Protein AF-A0A345ZV70-F1 (afdb_monomer_lite)

pLDDT: mean 78.8, std 13.51, range [41.81, 95.12]

Radius of gyration: 33.29 Å; chains: 1; bounding box: 66×59×96 Å

Foldseek 3Di:
DPDPALLVLLLCCQQPFPDDLCVSCVLLVHGSVVVVVSCVVVVRDDPDPPPPPPCVVVVVPPPPDDDDDPPDDAPQDDPRDRDPPVCPPPPDQDDRPSVPPPSSVSSVVSSVVCVVVRVVVRVVVVVVVLVVVLVVLVVQLVVLVVVLVVLVVLQVQLVVLVVVQVVPPDDPVPRDDRDPNPDDVVVNVVSVVSNVVSVVVNVVSVVVPPPPPD

Sequence (214 aa):
MPPQDLTARIRALYEETSVPVREIAAIAGVTERTLYKYVEKHGWTKRYAVLPRGRAAAAHNRGRRWASTAGRVPAKGSGGRFIRRDDSGQPFPTGLKALDAQGRAEAQARCDAADPLAREAQQEAMRVHQADARLRAWRAVERALKNLTQFKDDHRAWRKAERLAKDWGGDPWRRPKVPPCPGDETTERALRLALAAASDYLEAVQRADAPAGA

Secondary structure (DSSP, 8-state):
-----HHHHHHHHHHHS---HHHHHHHTTS-HHHHHHHHHHTT---SS------THHHHHTTT-PPP--TT----B-TTS-B--GGGTTPPPPPSTTTT-HHHHHHHHHHHHHHHHHHHHHHHHHHHHHHHHHHHHHHHHHHHHHHHHHHHHHHHHHHHHHHHHHHHS-S-GGG---PPPPS--HHHHHHHHHHHHHHHHHHHHHHHHHS-TT-

Organism: NCBI:txid331696

Structure (mmCIF, N/CA/C/O backbone):
data_AF-A0A345ZV70-F1
#
_entry.id   AF-A0A345ZV70-F1
#
loop_
_atom_site.group_PDB
_atom_site.id
_atom_site.type_symbol
_atom_site.label_atom_id
_atom_site.label_alt_id
_atom_site.label_comp_id
_atom_site.label_asym_id
_atom_site.label_entity_id
_atom_site.label_seq_id
_atom_site.pdbx_PDB_ins_code
_atom_site.Cartn_x
_atom_site.Cartn_y
_atom_site.Cartn_z
_atom_site.occupancy
_atom_site.B_iso_or_equiv
_atom_site.auth_seq_id
_atom_site.auth_comp_id
_atom_site.auth_asym_id
_atom_site.auth_atom_id
_atom_site.pdbx_PDB_model_num
ATOM 1 N N . MET A 1 1 ? -2.057 -12.826 30.671 1.00 41.81 1 MET A N 1
ATOM 2 C CA . MET A 1 1 ? -2.008 -11.488 30.039 1.00 41.81 1 MET A CA 1
ATOM 3 C C . MET A 1 1 ? -3.177 -10.679 30.576 1.00 41.81 1 MET A C 1
ATOM 5 O O . MET A 1 1 ? -4.265 -11.244 30.617 1.00 41.81 1 MET A O 1
ATOM 9 N N . PRO A 1 2 ? -2.983 -9.436 31.054 1.00 43.94 2 PRO A N 1
ATOM 10 C CA . PRO A 1 2 ? -4.100 -8.616 31.520 1.00 43.94 2 PRO A CA 1
ATOM 11 C C . PRO A 1 2 ? -5.126 -8.445 30.386 1.00 43.94 2 PRO A C 1
ATOM 13 O O . PRO A 1 2 ? -4.715 -8.389 29.221 1.00 43.94 2 PRO A O 1
ATOM 16 N N . PRO A 1 3 ? -6.436 -8.394 30.690 1.00 51.47 3 PRO A N 1
ATOM 17 C CA . PRO A 1 3 ? -7.461 -8.168 29.681 1.00 51.47 3 PRO A CA 1
ATOM 18 C C . PRO A 1 3 ? -7.144 -6.851 28.976 1.00 51.47 3 PRO A C 1
ATOM 20 O O . PRO A 1 3 ? -7.150 -5.790 29.599 1.00 51.47 3 PRO A O 1
ATOM 23 N N . GLN A 1 4 ? -6.781 -6.928 27.694 1.00 64.75 4 GLN A N 1
ATOM 24 C CA . GLN A 1 4 ? -6.522 -5.731 26.906 1.00 64.75 4 GLN A CA 1
ATOM 25 C C . GLN A 1 4 ? -7.788 -4.874 26.918 1.00 64.75 4 GLN A C 1
ATOM 27 O O . GLN A 1 4 ? -8.868 -5.370 26.592 1.00 64.75 4 GLN A O 1
ATOM 32 N N . ASP A 1 5 ? -7.639 -3.607 27.305 1.00 86.69 5 ASP A N 1
ATOM 33 C CA . ASP A 1 5 ? -8.710 -2.619 27.227 1.00 86.69 5 ASP A CA 1
ATOM 34 C C . ASP A 1 5 ? -9.298 -2.630 25.806 1.00 86.69 5 ASP A C 1
ATOM 36 O O . ASP A 1 5 ? -8.555 -2.673 24.820 1.00 86.69 5 ASP A O 1
ATOM 40 N N . LEU A 1 6 ? -10.627 -2.592 25.690 1.00 86.94 6 LEU A N 1
ATOM 41 C CA . LEU A 1 6 ? -11.348 -2.609 24.411 1.00 86.94 6 LEU A CA 1
ATOM 42 C C . LEU A 1 6 ? -10.789 -1.542 23.455 1.00 86.94 6 LEU A C 1
ATOM 44 O O . LEU A 1 6 ? -10.655 -1.766 22.253 1.00 86.94 6 LEU A O 1
ATOM 48 N N . THR A 1 7 ? -10.389 -0.398 24.011 1.00 90.50 7 THR A N 1
ATOM 49 C CA . THR A 1 7 ? -9.723 0.695 23.298 1.00 90.50 7 THR A CA 1
ATOM 50 C C . THR A 1 7 ? -8.431 0.248 22.603 1.00 90.50 7 THR A C 1
ATOM 52 O O . THR A 1 7 ? -8.201 0.621 21.455 1.00 90.50 7 THR A O 1
ATOM 55 N N . ALA A 1 8 ? -7.598 -0.559 23.266 1.00 91.12 8 ALA A N 1
ATOM 56 C CA . ALA A 1 8 ? -6.342 -1.063 22.715 1.00 91.12 8 ALA A CA 1
ATOM 57 C C . ALA A 1 8 ? -6.578 -2.081 21.591 1.00 91.12 8 ALA A C 1
ATOM 59 O O . ALA A 1 8 ? -5.884 -2.048 20.581 1.00 91.12 8 ALA A O 1
ATOM 60 N N . ARG A 1 9 ? -7.606 -2.926 21.713 1.00 89.12 9 ARG A N 1
ATOM 61 C CA . ARG A 1 9 ? -7.973 -3.883 20.656 1.00 89.12 9 ARG A CA 1
ATOM 62 C C . ARG A 1 9 ? -8.543 -3.198 19.424 1.00 89.12 9 ARG A C 1
ATOM 64 O O . ARG A 1 9 ? -8.159 -3.525 18.309 1.00 89.12 9 ARG A O 1
ATOM 71 N N . ILE A 1 10 ? -9.413 -2.207 19.617 1.00 93.94 10 ILE A N 1
ATOM 72 C CA . ILE A 1 10 ? -9.925 -1.388 18.511 1.00 93.94 10 ILE A CA 1
ATOM 73 C C . ILE A 1 10 ? -8.781 -0.618 17.847 1.00 93.94 10 ILE A C 1
ATOM 75 O O . ILE A 1 10 ? -8.765 -0.497 16.625 1.00 93.94 10 ILE A O 1
ATOM 79 N N . ARG A 1 11 ? -7.811 -0.125 18.630 1.00 95.12 11 ARG A N 1
ATOM 80 C CA . ARG A 1 11 ? -6.595 0.490 18.091 1.00 95.12 11 ARG A CA 1
ATOM 81 C C . ARG A 1 11 ? -5.806 -0.499 17.237 1.00 95.12 11 ARG A C 1
ATOM 83 O O . ARG A 1 11 ? -5.469 -0.135 16.122 1.00 95.12 11 ARG A O 1
ATOM 90 N N . ALA A 1 12 ? -5.561 -1.718 17.716 1.00 92.50 12 ALA A N 1
ATOM 91 C CA . ALA A 1 12 ? -4.843 -2.741 16.954 1.00 92.50 12 ALA A CA 1
ATOM 92 C C . ALA A 1 12 ? -5.587 -3.082 15.654 1.00 92.50 12 ALA A C 1
ATOM 94 O O . ALA A 1 12 ? -5.018 -2.984 14.571 1.00 92.50 12 ALA A O 1
ATOM 95 N N . LEU A 1 13 ? -6.904 -3.326 15.728 1.00 92.12 13 LEU A N 1
ATOM 96 C CA . LEU A 1 13 ? -7.743 -3.501 14.540 1.00 92.12 13 LEU A CA 1
ATOM 97 C C . LEU A 1 13 ? -7.592 -2.316 13.585 1.00 92.12 13 LEU A C 1
ATOM 99 O O . LEU A 1 13 ? -7.442 -2.522 12.388 1.00 92.12 13 LEU A O 1
ATOM 103 N N . TYR A 1 14 ? -7.583 -1.082 14.089 1.00 94.88 14 TYR A N 1
ATOM 104 C CA . TYR A 1 14 ? -7.457 0.120 13.275 1.00 94.88 14 TYR A CA 1
ATOM 105 C C . TYR A 1 14 ? -6.047 0.361 12.718 1.00 94.88 14 TYR A C 1
ATOM 107 O O . TYR A 1 14 ? -5.944 0.812 11.588 1.00 94.88 14 TYR A O 1
ATOM 115 N N . GLU A 1 15 ? -4.965 0.087 13.426 1.00 92.94 15 GLU A N 1
ATOM 116 C CA . GLU A 1 15 ? -3.611 0.420 12.957 1.00 92.94 15 GLU A CA 1
ATOM 117 C C . GLU A 1 15 ? -2.953 -0.732 12.195 1.00 92.94 15 GLU A C 1
ATOM 119 O O . GLU A 1 15 ? -2.167 -0.486 11.283 1.00 92.94 15 GLU A O 1
ATOM 124 N N . GLU A 1 16 ? -3.297 -1.974 12.532 1.00 90.81 16 GLU A N 1
ATOM 125 C CA . GLU A 1 16 ? -2.518 -3.150 12.136 1.00 90.81 16 GLU A CA 1
ATOM 126 C C . GLU A 1 16 ? -3.208 -4.005 11.068 1.00 90.81 16 GLU A C 1
ATOM 128 O O . GLU A 1 16 ? -2.535 -4.789 10.406 1.00 90.81 16 GLU A O 1
ATOM 133 N N . THR A 1 17 ? -4.519 -3.838 10.849 1.00 89.44 17 THR A N 1
ATOM 134 C CA . THR A 1 17 ? -5.289 -4.640 9.875 1.00 89.44 17 THR A CA 1
ATOM 135 C C . THR A 1 17 ? -5.737 -3.833 8.655 1.00 89.44 17 THR A C 1
ATOM 137 O O . THR A 1 17 ? -5.738 -2.605 8.665 1.00 89.44 17 THR A O 1
ATOM 140 N N . SER A 1 18 ? -6.223 -4.501 7.610 1.00 85.19 18 SER A N 1
ATOM 141 C CA . SER A 1 18 ? -6.826 -3.877 6.419 1.00 85.19 18 SER A CA 1
ATOM 142 C C . SER A 1 18 ? -8.353 -3.689 6.505 1.00 85.19 18 SER A C 1
ATOM 144 O O . SER A 1 18 ? -8.966 -3.224 5.545 1.00 85.19 18 SER A O 1
ATOM 146 N N . VAL A 1 19 ? -8.985 -3.971 7.653 1.00 86.69 19 VAL A N 1
ATOM 147 C CA . VAL A 1 19 ? -10.455 -3.931 7.814 1.00 86.69 19 VAL A CA 1
ATOM 148 C C . VAL A 1 19 ? -11.020 -2.518 7.583 1.00 86.69 19 VAL A C 1
ATOM 150 O O . VAL A 1 19 ? -10.494 -1.563 8.158 1.00 86.69 19 VAL A O 1
ATOM 153 N N . PRO A 1 20 ? -12.094 -2.326 6.793 1.00 91.38 20 PRO A N 1
ATOM 154 C CA . PRO A 1 20 ? -12.688 -1.007 6.590 1.00 91.38 20 PRO A CA 1
ATOM 155 C C . PRO A 1 20 ? -13.136 -0.349 7.902 1.00 91.38 20 PRO A C 1
ATOM 157 O O . PRO A 1 20 ? -13.702 -0.997 8.780 1.00 91.38 20 PRO A O 1
ATOM 160 N N . VAL A 1 21 ? -12.953 0.971 8.017 1.00 94.25 21 VAL A N 1
ATOM 161 C CA . VAL A 1 21 ? -13.278 1.731 9.245 1.00 94.25 21 VAL A CA 1
ATOM 162 C C . VAL A 1 21 ? -14.751 1.577 9.646 1.00 94.25 21 VAL A C 1
ATOM 164 O O . VAL A 1 21 ? -15.058 1.502 10.836 1.00 94.25 21 VAL A O 1
ATOM 167 N N . ARG A 1 22 ? -15.647 1.468 8.657 1.00 94.25 22 ARG A N 1
ATOM 168 C CA . ARG A 1 22 ? -17.074 1.180 8.845 1.00 94.25 22 ARG A CA 1
ATOM 169 C C . ARG A 1 22 ? -17.316 -0.104 9.633 1.00 94.25 22 ARG A C 1
ATOM 171 O O . ARG A 1 22 ? -18.114 -0.107 10.566 1.00 94.25 22 ARG A O 1
ATOM 178 N N . GLU A 1 23 ? -16.603 -1.166 9.278 1.00 94.31 23 GLU A N 1
ATOM 179 C CA . GLU A 1 23 ? -16.748 -2.478 9.906 1.00 94.31 23 GLU A CA 1
ATOM 180 C C . GLU A 1 23 ? -16.155 -2.474 11.315 1.00 94.31 23 GLU A C 1
ATOM 182 O O . GLU A 1 23 ? -16.795 -2.944 12.251 1.00 94.31 23 GLU A O 1
ATOM 187 N N . ILE A 1 24 ? -14.995 -1.834 11.514 1.00 94.31 24 ILE A N 1
ATOM 188 C CA . ILE A 1 24 ? -14.409 -1.650 12.856 1.00 94.31 24 ILE A CA 1
ATOM 189 C C . ILE A 1 24 ? -15.393 -0.906 13.770 1.00 94.31 24 ILE A C 1
ATOM 191 O O . ILE A 1 24 ? -15.584 -1.280 14.928 1.00 94.31 24 ILE A O 1
ATOM 195 N N . ALA A 1 25 ? -16.053 0.134 13.252 1.00 93.00 25 ALA A N 1
ATOM 196 C CA . ALA A 1 25 ? -17.061 0.883 13.991 1.00 93.00 25 ALA A CA 1
ATOM 197 C C . ALA A 1 25 ? -18.288 0.014 14.335 1.00 93.00 25 ALA A C 1
ATOM 199 O O . ALA A 1 25 ? -18.746 0.037 15.480 1.00 93.00 25 ALA A O 1
ATOM 200 N N . ALA A 1 26 ? -18.771 -0.800 13.389 1.00 93.50 26 ALA A N 1
ATOM 201 C CA . ALA A 1 26 ? -19.875 -1.734 13.607 1.00 93.50 26 ALA A CA 1
ATOM 202 C C . ALA A 1 26 ? -19.544 -2.801 14.669 1.00 93.50 26 ALA A C 1
ATOM 204 O O . ALA A 1 26 ? -20.342 -3.022 15.585 1.00 93.50 26 ALA A O 1
ATOM 205 N N . ILE A 1 27 ? -18.348 -3.397 14.607 1.00 89.88 27 ILE A N 1
ATOM 206 C CA . ILE A 1 27 ? -17.831 -4.364 15.592 1.00 89.88 27 ILE A CA 1
ATOM 207 C C . ILE A 1 27 ? -17.792 -3.731 16.987 1.00 89.88 27 ILE A C 1
ATOM 209 O O . ILE A 1 27 ? -18.316 -4.293 17.950 1.00 89.88 27 ILE A O 1
ATOM 213 N N . ALA A 1 28 ? -17.250 -2.516 17.079 1.00 88.31 28 ALA A N 1
ATOM 214 C CA . ALA A 1 28 ? -17.166 -1.752 18.318 1.00 88.31 28 ALA A CA 1
ATOM 215 C C . ALA A 1 28 ? -18.530 -1.218 18.815 1.00 88.31 28 ALA A C 1
ATOM 217 O O . ALA A 1 28 ? -18.625 -0.677 19.921 1.00 88.31 28 ALA A O 1
ATOM 218 N N . GLY A 1 29 ? -19.594 -1.348 18.015 1.00 90.75 29 GLY A N 1
ATOM 219 C CA . GLY A 1 29 ? -20.927 -0.838 18.330 1.00 90.75 29 GLY A CA 1
ATOM 220 C C . GLY A 1 29 ? -20.972 0.687 18.438 1.00 90.75 29 GLY A C 1
ATOM 221 O O . GLY A 1 29 ? -21.675 1.223 19.295 1.00 90.75 29 GLY A O 1
ATOM 222 N N . VAL A 1 30 ? -20.193 1.391 17.613 1.00 93.50 30 VAL A N 1
ATOM 223 C CA . VAL A 1 30 ? -20.153 2.857 17.544 1.00 93.50 30 VAL A CA 1
ATOM 224 C C . VAL A 1 30 ? -20.266 3.348 16.106 1.00 93.50 30 VAL A C 1
ATOM 226 O O . VAL A 1 30 ? -20.164 2.594 15.148 1.00 93.50 30 VAL A O 1
ATOM 229 N N . THR A 1 31 ? -20.470 4.653 15.935 1.00 94.31 31 THR A N 1
ATOM 230 C CA . THR A 1 31 ? -20.415 5.274 14.604 1.00 94.31 31 THR A CA 1
ATOM 231 C C . THR A 1 31 ? -18.967 5.493 14.157 1.00 94.31 31 THR A C 1
ATOM 233 O O . THR A 1 31 ? -18.093 5.740 14.993 1.00 94.31 31 THR A O 1
ATOM 236 N N . GLU A 1 32 ? -18.712 5.518 12.845 1.00 94.12 32 GLU A N 1
ATOM 237 C CA . GLU A 1 32 ? -17.397 5.883 12.284 1.00 94.12 32 GLU A CA 1
ATOM 238 C C . GLU A 1 32 ? -16.903 7.240 12.803 1.00 94.12 32 GLU A C 1
ATOM 240 O O . GLU A 1 32 ? -15.737 7.406 13.154 1.00 94.12 32 GLU A O 1
ATOM 245 N N . ARG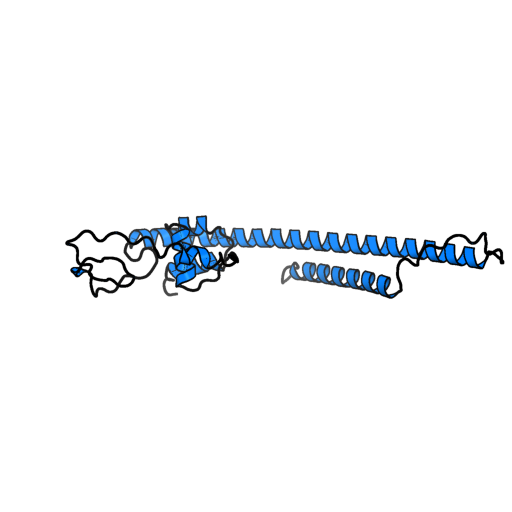 A 1 33 ? -17.813 8.217 12.935 1.00 91.62 33 ARG A N 1
ATOM 246 C CA . ARG A 1 33 ? -17.502 9.541 13.492 1.00 91.62 33 ARG A CA 1
ATOM 247 C C . ARG A 1 33 ? -16.972 9.444 14.923 1.00 91.62 33 ARG A C 1
ATOM 249 O O . ARG A 1 33 ? -16.048 10.176 15.280 1.00 91.62 33 ARG A O 1
ATOM 256 N N . THR A 1 34 ? -17.559 8.574 15.745 1.00 92.38 34 THR A N 1
ATOM 257 C CA . THR A 1 34 ? -17.071 8.313 17.104 1.00 92.38 34 THR A CA 1
ATOM 258 C C . THR A 1 34 ? -15.671 7.719 17.046 1.00 92.38 34 THR A C 1
ATOM 260 O O . THR A 1 34 ? -14.788 8.224 17.731 1.00 92.38 34 THR A O 1
ATOM 263 N N . LEU A 1 35 ? -15.442 6.721 16.191 1.00 93.62 35 LEU A N 1
ATOM 264 C CA . LEU A 1 35 ? -14.134 6.085 16.045 1.00 93.62 35 LEU A CA 1
ATOM 265 C C . LEU A 1 35 ? -13.046 7.093 15.633 1.00 93.62 35 LEU A C 1
ATOM 267 O O . LEU A 1 35 ? -12.021 7.185 16.303 1.00 93.62 35 LEU A O 1
ATOM 271 N N . TYR A 1 36 ? -13.300 7.945 14.633 1.00 92.38 36 TYR A N 1
ATOM 272 C CA . TYR A 1 36 ? -12.359 9.002 14.239 1.00 92.38 36 TYR A CA 1
ATOM 273 C C . TYR A 1 36 ? -12.063 10.004 15.358 1.00 92.38 36 TYR A C 1
ATOM 275 O O . TYR A 1 36 ? -10.935 10.479 15.483 1.00 92.38 36 TYR A O 1
ATOM 283 N N . LYS A 1 37 ? -13.050 10.310 16.207 1.00 91.56 37 LYS A N 1
ATOM 284 C CA . LYS A 1 37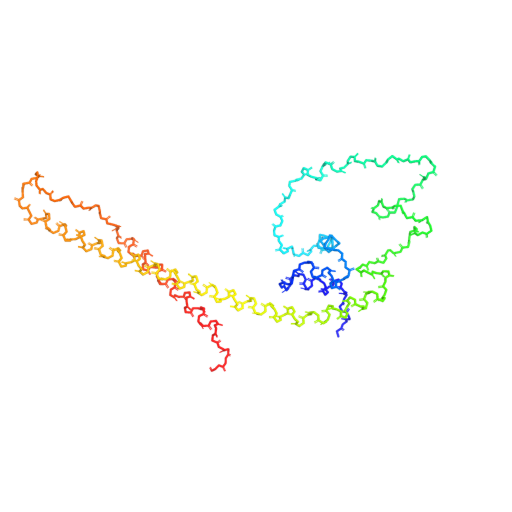 ? -12.831 11.160 17.380 1.00 91.56 37 LYS A CA 1
ATOM 285 C C . LYS A 1 37 ? -11.875 10.505 18.382 1.00 91.56 37 LYS A C 1
ATOM 287 O O . LYS A 1 37 ? -11.079 11.212 18.992 1.00 91.56 37 LYS A O 1
ATOM 292 N N . TYR A 1 38 ? -11.940 9.184 18.562 1.00 91.44 38 TYR A N 1
ATOM 293 C CA . TYR A 1 38 ? -10.982 8.458 19.403 1.00 91.44 38 TYR A CA 1
ATOM 294 C C . TYR A 1 38 ? -9.591 8.414 18.763 1.00 91.44 38 TYR A C 1
ATOM 296 O O . TYR A 1 38 ? -8.624 8.695 19.463 1.00 91.44 38 TYR A O 1
ATOM 304 N N . VAL A 1 39 ? -9.497 8.182 17.448 1.00 93.06 39 VAL A N 1
ATOM 305 C CA . VAL A 1 39 ? -8.232 8.260 16.688 1.00 93.06 39 VAL A CA 1
ATOM 306 C C . VAL A 1 39 ? -7.546 9.609 16.926 1.00 93.06 39 VAL A C 1
ATOM 308 O O . VAL A 1 39 ? -6.369 9.653 17.268 1.00 93.06 39 VAL A O 1
ATOM 311 N N . GLU A 1 40 ? -8.284 10.716 16.800 1.00 89.75 40 GLU A N 1
ATOM 312 C CA . GLU A 1 40 ? -7.753 12.064 17.036 1.00 89.75 40 GLU A CA 1
ATOM 313 C C . GLU A 1 40 ? -7.388 12.300 18.507 1.00 89.75 40 GLU A C 1
ATOM 315 O O . GLU A 1 40 ? -6.295 12.777 18.801 1.00 89.75 40 GLU A O 1
ATOM 320 N N . LYS A 1 41 ? -8.278 11.937 19.439 1.00 88.38 41 LYS A N 1
ATOM 321 C CA . LYS A 1 41 ? -8.077 12.155 20.878 1.00 88.38 41 LYS A CA 1
ATOM 322 C C . LYS A 1 41 ? -6.884 11.374 21.437 1.00 88.38 41 LYS A C 1
ATOM 324 O O . LYS A 1 41 ? -6.212 11.873 22.333 1.00 88.38 41 LYS A O 1
ATOM 329 N N . HIS A 1 42 ? -6.662 10.154 20.957 1.00 89.12 42 HIS A N 1
ATOM 330 C CA . HIS A 1 42 ? -5.640 9.240 21.468 1.00 89.12 42 HIS A CA 1
ATOM 331 C C . HIS A 1 42 ? -4.390 9.167 20.579 1.00 89.12 42 HIS A C 1
ATOM 333 O O . HIS A 1 42 ? -3.505 8.361 20.856 1.00 89.12 42 HIS A O 1
ATOM 339 N N . GLY A 1 43 ? -4.304 10.000 19.535 1.00 90.81 43 GLY A N 1
ATOM 340 C CA . GLY A 1 43 ? -3.124 10.092 18.674 1.00 90.81 43 GLY A CA 1
ATOM 341 C C . GLY A 1 43 ? -2.840 8.825 17.865 1.00 90.81 43 GLY A C 1
ATOM 342 O O . GLY A 1 43 ? -1.678 8.510 17.636 1.00 90.81 43 GLY A O 1
ATOM 343 N N . TRP A 1 44 ? -3.875 8.085 17.460 1.00 93.31 44 TRP A N 1
ATOM 344 C CA . TRP A 1 44 ? -3.700 6.882 16.642 1.00 93.31 44 TRP A CA 1
ATOM 345 C C . TRP A 1 44 ? -3.279 7.241 15.210 1.00 93.31 44 TRP A C 1
ATOM 347 O O . TRP A 1 44 ? -3.658 8.288 14.668 1.00 93.31 44 TRP A O 1
ATOM 357 N N . THR A 1 45 ? -2.530 6.347 14.571 1.00 91.00 45 THR A N 1
ATOM 358 C CA . THR A 1 45 ? -2.025 6.495 13.204 1.00 91.00 45 THR A CA 1
ATOM 359 C C . THR A 1 45 ? -3.185 6.489 12.214 1.00 91.00 45 THR A C 1
ATOM 361 O O . THR A 1 45 ? -3.877 5.491 12.039 1.00 91.00 45 THR A O 1
ATOM 364 N N . LYS A 1 46 ? -3.434 7.617 11.541 1.00 88.19 46 LYS A N 1
ATOM 365 C CA . LYS A 1 46 ? -4.537 7.742 10.574 1.00 88.19 46 LYS A CA 1
ATOM 366 C C . LYS A 1 46 ? -4.263 6.879 9.333 1.00 88.19 46 LYS A C 1
ATOM 368 O O . LYS A 1 46 ? -3.262 7.095 8.663 1.00 88.19 46 LYS A O 1
ATOM 373 N N . ARG A 1 47 ? -5.193 5.979 8.978 1.00 83.19 47 ARG A N 1
ATOM 374 C CA . ARG A 1 47 ? -5.106 5.126 7.770 1.00 83.19 47 ARG A CA 1
ATOM 375 C C . ARG A 1 47 ? -5.088 5.900 6.459 1.00 83.19 47 ARG A C 1
ATOM 377 O O . ARG A 1 47 ? -4.434 5.509 5.503 1.00 83.19 47 ARG A O 1
ATOM 384 N N . TYR A 1 48 ? -5.844 6.989 6.416 1.00 76.50 48 TYR A N 1
ATOM 385 C CA . TYR A 1 48 ? -5.890 7.870 5.264 1.00 76.50 48 TYR A CA 1
ATOM 386 C C . TYR A 1 48 ? -5.178 9.159 5.637 1.00 76.50 48 TYR A C 1
ATOM 388 O O . TYR A 1 48 ? -5.510 9.787 6.650 1.00 76.50 48 TYR A O 1
ATOM 396 N N . ALA A 1 49 ? -4.231 9.570 4.796 1.00 59.78 49 ALA A N 1
ATOM 397 C CA . ALA A 1 49 ? -3.737 10.933 4.789 1.00 59.78 49 ALA A CA 1
ATOM 398 C C . ALA A 1 49 ? -4.907 11.837 4.383 1.00 59.78 49 ALA A C 1
ATOM 400 O O . ALA A 1 49 ? -5.114 12.148 3.213 1.00 59.78 49 ALA A O 1
ATOM 401 N N . VAL A 1 50 ? -5.735 12.216 5.357 1.00 57.19 50 VAL A N 1
ATOM 402 C CA . VAL A 1 50 ? -6.706 13.283 5.161 1.00 57.19 50 VAL A CA 1
ATOM 403 C C . VAL A 1 50 ? -5.861 14.536 4.990 1.00 57.19 50 VAL A C 1
ATOM 405 O O . VAL A 1 50 ? -5.411 15.116 5.981 1.00 57.19 50 VAL A O 1
ATOM 408 N N . LEU A 1 51 ? -5.597 14.903 3.729 1.00 52.38 51 LEU A N 1
ATOM 409 C CA . LEU A 1 51 ? -5.052 16.207 3.365 1.00 52.38 51 LEU A CA 1
ATOM 410 C C . LEU A 1 51 ? -5.789 17.243 4.218 1.00 52.38 51 LEU A C 1
ATOM 412 O O . LEU A 1 51 ? -7.021 17.160 4.312 1.00 52.38 51 LEU A O 1
ATOM 416 N N . PRO A 1 52 ? -5.079 18.150 4.907 1.00 57.44 52 PRO A N 1
ATOM 417 C CA . PRO A 1 52 ? -5.706 19.043 5.863 1.00 57.44 52 PRO A CA 1
ATOM 418 C C . PRO A 1 52 ? -6.824 19.808 5.157 1.00 57.44 52 PRO A C 1
ATOM 420 O O . PRO A 1 52 ? -6.566 20.694 4.344 1.00 57.44 52 PRO A O 1
ATOM 423 N N . ARG A 1 53 ? -8.086 19.458 5.456 1.00 55.41 53 ARG A N 1
ATOM 424 C CA . ARG A 1 53 ? -9.236 20.277 5.068 1.00 55.41 53 ARG A CA 1
ATOM 425 C C . ARG A 1 53 ? -8.957 21.642 5.669 1.00 55.41 53 ARG A C 1
ATOM 427 O O . ARG A 1 53 ? -8.842 21.750 6.890 1.00 55.41 53 ARG A O 1
ATOM 434 N N . GLY A 1 54 ? -8.745 22.632 4.801 1.00 52.38 54 GLY A N 1
ATOM 435 C CA . GLY A 1 54 ? -8.240 23.944 5.179 1.00 52.38 54 GLY A CA 1
ATOM 436 C C . GLY A 1 54 ? -8.910 24.467 6.449 1.00 52.38 54 GLY A C 1
ATOM 437 O O . GLY A 1 54 ? -10.118 24.303 6.647 1.00 52.38 54 GLY A O 1
ATOM 438 N N . ARG A 1 55 ? -8.115 25.117 7.309 1.00 54.56 55 ARG A N 1
ATOM 439 C CA . ARG A 1 55 ? -8.526 25.726 8.592 1.00 54.56 55 ARG A CA 1
ATOM 440 C C . ARG A 1 55 ? -9.798 26.600 8.506 1.00 54.56 55 ARG A C 1
ATOM 442 O O . ARG A 1 55 ? -10.403 26.884 9.537 1.00 54.56 55 ARG A O 1
ATOM 449 N N . ALA A 1 56 ? -10.239 26.967 7.303 1.00 50.06 56 ALA A N 1
ATOM 450 C CA . ALA A 1 56 ? -11.475 27.684 7.007 1.00 50.06 56 ALA A CA 1
ATOM 451 C C . ALA A 1 56 ? -12.758 27.001 7.540 1.00 50.06 56 ALA A C 1
ATOM 453 O O . ALA A 1 56 ? -13.614 27.680 8.106 1.00 50.06 56 ALA A O 1
ATOM 454 N N . ALA A 1 57 ? -12.891 25.668 7.467 1.00 54.53 57 ALA A N 1
ATOM 455 C CA . ALA A 1 57 ? -14.113 24.988 7.937 1.00 54.53 57 ALA A CA 1
ATOM 456 C C . ALA A 1 57 ? -14.265 25.000 9.475 1.00 54.53 57 ALA A C 1
ATOM 458 O O . ALA A 1 57 ? -15.379 25.008 10.007 1.00 54.53 57 ALA A O 1
ATOM 459 N N . ALA A 1 58 ? -13.143 25.044 10.203 1.00 54.41 58 ALA A N 1
ATOM 460 C CA . ALA A 1 58 ? -13.121 25.152 11.662 1.00 54.41 58 ALA A CA 1
ATOM 461 C C . ALA A 1 58 ? -13.370 26.589 12.161 1.00 54.41 58 ALA A C 1
ATOM 463 O O . ALA A 1 58 ? -13.727 26.771 13.326 1.00 54.41 58 ALA A O 1
ATOM 464 N N . ALA A 1 59 ? -13.198 27.601 11.303 1.00 54.72 59 ALA A N 1
ATOM 465 C CA . ALA A 1 59 ? -13.533 28.992 11.604 1.00 54.72 59 ALA A CA 1
ATOM 466 C C . ALA A 1 59 ? -15.040 29.261 11.430 1.00 54.72 59 ALA A C 1
ATOM 468 O O . ALA A 1 59 ? -15.658 29.883 12.291 1.00 54.72 59 ALA A O 1
ATOM 469 N N . HIS A 1 60 ? -15.657 28.699 10.385 1.00 52.97 60 HIS A N 1
ATOM 470 C CA . HIS A 1 60 ? -17.054 28.976 10.026 1.00 52.97 60 HIS A CA 1
ATOM 471 C C . HIS A 1 60 ? -18.097 28.424 11.027 1.00 52.97 60 HIS A C 1
ATOM 473 O O . HIS A 1 60 ? -19.235 28.887 11.072 1.00 52.97 60 HIS A O 1
ATOM 479 N N . ASN A 1 61 ? -17.723 27.455 11.872 1.00 56.16 61 ASN A N 1
ATOM 480 C CA . ASN A 1 61 ? -18.627 26.836 12.853 1.00 56.16 61 ASN A CA 1
ATOM 481 C C . ASN A 1 61 ? -18.520 27.410 14.279 1.00 56.16 61 ASN A C 1
ATOM 483 O O . ASN A 1 61 ? -19.282 27.002 15.152 1.00 56.16 61 ASN A O 1
ATOM 487 N N . ARG A 1 62 ? -17.629 28.380 14.539 1.00 56.31 62 ARG A N 1
ATOM 488 C CA . ARG A 1 62 ? -17.468 28.986 15.881 1.00 56.31 62 ARG A CA 1
ATOM 489 C C . ARG A 1 62 ? -18.548 30.018 16.246 1.00 56.31 62 ARG A C 1
ATOM 491 O O . ARG A 1 62 ? -18.496 30.582 17.334 1.00 56.31 62 ARG A O 1
ATOM 498 N N . GLY A 1 63 ? -19.518 30.266 15.363 1.00 51.38 63 GLY A N 1
ATOM 499 C CA . GLY A 1 63 ? -20.468 31.379 15.486 1.00 51.38 63 GLY A CA 1
ATOM 500 C C . GLY A 1 63 ? -21.928 31.026 15.783 1.00 51.38 63 GLY A C 1
ATOM 501 O O . GLY A 1 63 ? -22.678 31.923 16.155 1.00 51.38 63 GLY A O 1
ATOM 502 N N . ARG A 1 64 ? -22.373 29.763 15.673 1.00 52.03 64 ARG A N 1
ATOM 503 C CA . ARG A 1 64 ? -23.772 29.406 16.000 1.00 52.03 64 ARG A CA 1
ATOM 504 C C . ARG A 1 64 ? -23.948 29.260 17.513 1.00 52.03 64 ARG A C 1
ATOM 506 O O . ARG A 1 64 ? -24.061 28.158 18.045 1.00 52.03 64 ARG A O 1
ATOM 513 N N . ARG A 1 65 ? -23.929 30.403 18.202 1.00 53.06 65 ARG A N 1
ATOM 514 C CA . ARG A 1 65 ? -24.334 30.540 19.603 1.00 53.06 65 ARG A CA 1
ATOM 515 C C . ARG A 1 65 ? -25.780 30.075 19.737 1.00 53.06 65 ARG A C 1
ATOM 517 O O . ARG A 1 65 ? -26.677 30.642 19.123 1.00 53.06 65 ARG A O 1
ATOM 524 N N . TRP A 1 66 ? -25.993 29.047 20.548 1.00 51.12 66 TRP A N 1
ATOM 525 C CA . TRP A 1 66 ? -27.312 28.744 21.082 1.00 51.12 66 TRP A CA 1
ATOM 526 C C . TRP A 1 66 ? -27.757 29.932 21.935 1.00 51.12 66 TRP A C 1
ATOM 528 O O . TRP A 1 66 ? -27.036 30.335 22.850 1.00 51.12 66 TRP A O 1
ATOM 538 N N . ALA A 1 67 ? -28.908 30.515 21.605 1.00 50.66 67 ALA A N 1
ATOM 539 C CA . ALA A 1 67 ? -29.538 31.534 22.428 1.00 50.66 67 ALA A CA 1
ATOM 540 C C . ALA A 1 67 ? -29.844 30.925 23.803 1.00 50.66 67 ALA A C 1
ATOM 542 O O . ALA A 1 67 ? -30.522 29.902 23.906 1.00 50.66 67 ALA A O 1
ATOM 543 N N . SER A 1 68 ? -29.296 31.518 24.860 1.00 48.59 68 SER A N 1
ATOM 544 C CA . SER A 1 68 ? -29.581 31.114 26.231 1.00 48.59 68 SER A CA 1
ATOM 545 C C . SER A 1 68 ? -31.022 31.488 26.568 1.00 48.59 68 SER A C 1
ATOM 547 O O . SER A 1 68 ? -31.340 32.669 26.692 1.00 48.59 68 SER A O 1
ATOM 549 N N . THR A 1 69 ? -31.894 30.500 26.734 1.00 49.00 69 THR A N 1
ATOM 550 C CA . THR A 1 69 ? -33.192 30.702 27.384 1.00 49.00 69 THR A CA 1
ATOM 551 C C . THR A 1 69 ? -32.954 31.185 28.819 1.00 49.00 69 THR A C 1
ATOM 553 O O . THR A 1 69 ? -32.211 30.546 29.571 1.00 49.00 69 THR A O 1
ATOM 556 N N . ALA A 1 70 ? -33.547 32.320 29.194 1.00 47.41 70 ALA A N 1
ATOM 557 C CA . ALA A 1 70 ? -33.434 32.885 30.536 1.00 47.41 70 ALA A CA 1
ATOM 558 C C . ALA A 1 70 ? -33.935 31.883 31.597 1.00 47.41 70 ALA A C 1
ATOM 560 O O . ALA A 1 70 ? -34.993 31.281 31.430 1.00 47.41 70 ALA A O 1
ATOM 561 N N . GLY A 1 71 ? -33.161 31.683 32.670 1.00 63.22 71 GLY A N 1
ATOM 562 C CA . GLY A 1 71 ? -33.551 30.864 33.831 1.00 63.22 71 GLY A CA 1
ATOM 563 C C . GLY A 1 71 ? -32.793 29.544 34.029 1.00 63.22 71 GLY A C 1
ATOM 564 O O . GLY A 1 71 ? -32.896 28.947 35.096 1.00 63.22 71 GLY A O 1
ATOM 565 N N . ARG A 1 72 ? -31.973 29.091 33.070 1.00 55.44 72 ARG A N 1
ATOM 566 C CA . ARG A 1 72 ? -31.002 28.005 33.309 1.00 55.44 72 ARG A CA 1
ATOM 567 C C . ARG A 1 72 ? -29.618 28.606 33.496 1.00 55.44 72 ARG A C 1
ATOM 569 O O . ARG A 1 72 ? -29.086 29.177 32.553 1.00 55.44 72 ARG A O 1
ATOM 576 N N . VAL A 1 73 ? -29.033 28.454 34.685 1.00 55.88 73 VAL A N 1
ATOM 577 C CA . VAL A 1 73 ? -27.603 28.697 34.924 1.00 55.88 73 VAL A CA 1
ATOM 578 C C . VAL A 1 73 ? -26.875 27.364 34.739 1.00 55.88 73 VAL A C 1
ATOM 580 O O . VAL A 1 73 ? -26.988 26.482 35.590 1.00 55.88 73 VAL A O 1
ATOM 583 N N . PRO A 1 74 ? -26.160 27.165 33.624 1.00 56.94 74 PRO A N 1
ATOM 584 C CA . PRO A 1 74 ? -25.254 26.046 33.457 1.00 56.94 74 PRO A CA 1
ATOM 585 C C . PRO A 1 74 ? -24.280 25.831 34.612 1.00 56.94 74 PRO A C 1
ATOM 587 O O . PRO A 1 74 ? -23.469 26.709 34.900 1.00 56.94 74 PRO A O 1
ATOM 590 N N . ALA A 1 75 ? -24.232 24.623 35.172 1.00 61.06 75 ALA A N 1
ATOM 591 C CA . ALA A 1 75 ?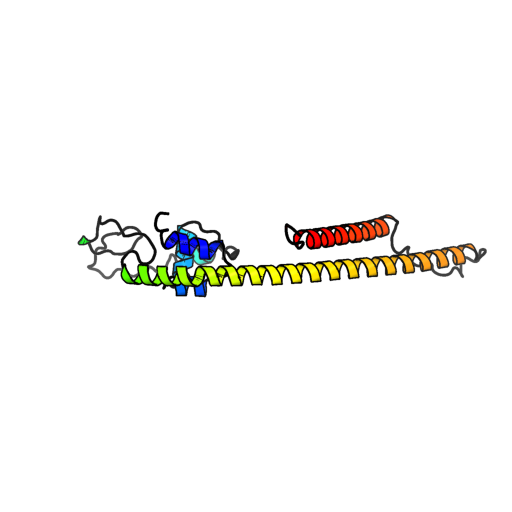 -22.990 24.153 35.773 1.00 61.06 75 ALA A CA 1
ATOM 592 C C . ALA A 1 75 ? -22.051 23.766 34.617 1.00 61.06 75 ALA A C 1
ATOM 594 O O . ALA A 1 75 ? -22.407 22.965 33.744 1.00 61.06 75 ALA A O 1
ATOM 595 N N . LYS A 1 76 ? -20.880 24.399 34.542 1.00 52.06 76 LYS A N 1
ATOM 596 C CA . LYS A 1 76 ? -19.922 24.198 33.449 1.00 52.06 76 LYS A CA 1
ATOM 597 C C . LYS A 1 76 ? -19.176 22.880 33.692 1.00 52.06 76 LYS A C 1
ATOM 599 O O . LYS A 1 76 ? -18.176 22.861 34.396 1.00 52.06 76 LYS A O 1
ATOM 604 N N . GLY A 1 77 ? -19.682 21.778 33.139 1.00 56.81 77 GLY A N 1
ATOM 605 C CA . GLY A 1 77 ? -18.987 20.491 33.172 1.00 56.81 77 GLY A CA 1
ATOM 606 C C . GLY A 1 77 ? -17.709 20.497 32.323 1.00 56.81 77 GLY A C 1
ATOM 607 O O . GLY A 1 77 ? -17.554 21.308 31.399 1.00 56.81 77 GLY A O 1
ATOM 608 N N . SER A 1 78 ? -16.798 19.564 32.603 1.00 47.69 78 SER A N 1
ATOM 609 C CA . SER A 1 78 ? -15.557 19.344 31.850 1.00 47.69 78 SER A CA 1
ATOM 610 C C . SER A 1 78 ? -15.877 19.122 30.363 1.00 47.69 78 SER A C 1
ATOM 612 O O . SER A 1 78 ? -16.541 18.157 29.993 1.00 47.69 78 SER A O 1
ATOM 614 N N . GLY A 1 79 ? -15.437 20.030 29.487 1.00 53.09 79 GLY A N 1
ATOM 615 C CA . GLY A 1 79 ? -15.674 19.928 28.038 1.00 53.09 79 GLY A CA 1
ATOM 616 C C . GLY A 1 79 ? -16.926 20.639 27.502 1.00 53.09 79 GLY A C 1
ATOM 617 O O . GLY A 1 79 ? -17.319 20.380 26.366 1.00 53.09 79 GLY A O 1
ATOM 618 N N . GLY A 1 80 ? -17.546 21.542 28.272 1.00 56.25 80 GLY A N 1
ATOM 619 C CA . GLY A 1 80 ? -18.581 22.456 27.761 1.00 56.25 80 GLY A CA 1
ATOM 620 C C . GLY A 1 80 ? -19.975 21.843 27.588 1.00 56.25 80 GLY A C 1
ATOM 621 O O . GLY A 1 80 ? -20.831 22.450 26.949 1.00 56.25 80 GLY A O 1
ATOM 622 N N . ARG A 1 81 ? -20.218 20.656 28.155 1.00 58.50 81 ARG A N 1
ATOM 623 C CA . ARG A 1 81 ? -21.555 20.056 28.256 1.00 58.50 81 ARG A CA 1
ATOM 624 C C . ARG A 1 81 ? -22.184 20.419 29.597 1.00 58.50 81 ARG A C 1
ATOM 626 O O . ARG A 1 81 ? -21.503 20.421 30.621 1.00 58.50 81 ARG A O 1
ATOM 633 N N . PHE A 1 82 ? -23.480 20.711 29.584 1.00 63.59 82 PHE A N 1
ATOM 634 C CA . PHE A 1 82 ? -24.261 20.890 30.803 1.00 63.59 82 PHE A CA 1
ATOM 635 C C . PHE A 1 82 ? -24.473 19.516 31.443 1.00 63.59 82 PHE A C 1
ATOM 637 O O . PHE A 1 82 ? -25.161 18.673 30.871 1.00 63.59 82 PHE A O 1
ATOM 644 N N . ILE A 1 83 ? -23.830 19.283 32.585 1.00 65.00 83 ILE A N 1
ATOM 645 C CA . ILE A 1 83 ? -24.065 18.113 33.440 1.00 65.00 83 ILE A CA 1
ATOM 646 C C . ILE A 1 83 ? -25.046 18.495 34.547 1.00 65.00 83 ILE A C 1
ATOM 648 O O . ILE A 1 83 ? -25.187 19.686 34.858 1.00 65.00 83 ILE A O 1
ATOM 652 N N . ARG A 1 84 ? -25.743 17.514 35.134 1.00 63.41 84 ARG A N 1
ATOM 653 C CA . ARG A 1 84 ? -26.526 17.788 36.345 1.00 63.41 84 ARG A CA 1
ATOM 654 C C . ARG A 1 84 ? -25.561 18.228 37.442 1.00 63.41 84 ARG A C 1
ATOM 656 O O . ARG A 1 84 ? -24.406 17.810 37.469 1.00 63.41 84 ARG A O 1
ATOM 663 N N . ARG A 1 85 ? -26.023 19.109 38.329 1.00 68.06 85 ARG A N 1
ATOM 664 C CA . ARG A 1 85 ? -25.185 19.668 39.398 1.00 68.06 85 ARG A CA 1
ATOM 665 C C . ARG A 1 85 ? -24.649 18.569 40.325 1.00 68.06 85 ARG A C 1
ATOM 667 O O . ARG A 1 85 ? -23.506 18.666 40.752 1.00 68.06 85 ARG A O 1
ATOM 674 N N . ASP A 1 86 ? -25.432 17.512 40.519 1.00 74.94 86 ASP A N 1
ATOM 675 C CA . ASP A 1 86 ? -25.101 16.345 41.351 1.00 74.94 86 ASP A CA 1
ATOM 676 C C . ASP A 1 86 ? -24.000 15.458 40.737 1.00 74.94 86 ASP A C 1
ATOM 678 O O . ASP A 1 86 ? -23.309 14.732 41.450 1.00 74.94 86 ASP A O 1
ATOM 682 N N . ASP A 1 87 ? -23.781 15.565 39.422 1.00 68.75 87 ASP A N 1
ATOM 683 C CA . ASP A 1 87 ? -22.719 14.846 38.706 1.00 68.75 87 ASP A CA 1
ATOM 684 C C . ASP A 1 87 ? -21.385 15.623 38.731 1.00 68.75 87 ASP A C 1
ATOM 686 O O . ASP A 1 87 ? -20.358 15.152 38.234 1.00 68.75 87 ASP A O 1
ATOM 690 N N . SER A 1 88 ? -21.379 16.846 39.276 1.00 74.56 88 SER A N 1
ATOM 691 C CA . SER A 1 88 ? -20.183 17.683 39.360 1.00 74.56 88 SER A CA 1
ATOM 692 C C . SER A 1 88 ? -19.165 17.074 40.324 1.00 74.56 88 SER A C 1
ATOM 694 O O . SER A 1 88 ? -19.425 16.948 41.514 1.00 74.56 88 SER A O 1
ATOM 696 N N . GLY A 1 89 ? -17.972 16.756 39.816 1.00 74.31 89 GLY A N 1
ATOM 697 C CA . GLY A 1 89 ? -16.869 16.201 40.610 1.00 74.31 89 GLY A CA 1
ATOM 698 C C . GLY A 1 89 ? -16.786 14.673 40.601 1.00 74.31 89 GLY A C 1
ATOM 699 O O . GLY A 1 89 ? -15.798 14.130 41.089 1.00 74.31 89 GLY A O 1
ATOM 700 N N . GLN A 1 90 ? -17.752 13.973 39.996 1.00 74.75 90 GLN A N 1
ATOM 701 C CA . GLN A 1 90 ? -17.620 12.533 39.794 1.00 74.75 90 GLN A CA 1
ATOM 702 C C . GLN A 1 90 ? -16.588 12.235 38.690 1.00 74.75 90 GLN A C 1
ATOM 704 O O . GLN A 1 90 ? -16.557 12.930 37.666 1.00 74.75 90 GLN A O 1
ATOM 709 N N . PRO A 1 91 ? -15.727 11.213 38.860 1.00 73.81 91 PRO A N 1
ATOM 710 C CA . PRO A 1 91 ? -14.824 10.788 37.803 1.00 73.81 91 PRO A CA 1
ATOM 711 C C . PRO A 1 91 ? -15.645 10.298 36.610 1.00 73.81 91 PRO A C 1
ATOM 713 O O . PRO A 1 91 ? -16.441 9.368 36.720 1.00 73.81 91 PRO A O 1
ATOM 716 N N . PHE A 1 92 ? -15.450 10.923 35.448 1.00 68.06 92 PHE A N 1
ATOM 717 C CA . PHE A 1 92 ? -16.104 10.469 34.228 1.00 68.06 92 PHE A CA 1
ATOM 718 C C . PHE A 1 92 ? -15.530 9.108 33.831 1.00 68.06 92 PHE A C 1
ATOM 720 O O . PHE A 1 92 ? -14.319 9.015 33.604 1.00 68.06 92 PHE A O 1
ATOM 727 N N . PRO A 1 93 ? -16.362 8.064 33.694 1.00 74.94 93 PRO A N 1
ATOM 728 C CA . PRO A 1 93 ? -15.887 6.782 33.211 1.00 74.94 93 PRO A CA 1
ATOM 729 C C . PRO A 1 93 ? -15.332 6.971 31.796 1.00 74.94 93 PRO A C 1
ATOM 731 O O . PRO A 1 93 ? -15.979 7.534 30.908 1.00 74.94 93 PRO A O 1
ATOM 734 N N . THR A 1 94 ? -14.078 6.564 31.611 1.00 74.00 94 THR A N 1
ATOM 735 C CA . THR A 1 94 ? -13.340 6.716 30.354 1.00 74.00 94 THR A CA 1
ATOM 736 C C . THR A 1 94 ? -13.378 5.413 29.555 1.00 74.00 94 THR A C 1
ATOM 738 O O . THR A 1 94 ? -13.503 4.334 30.126 1.00 74.00 94 THR A O 1
ATOM 741 N N . GLY A 1 95 ? -13.314 5.511 28.223 1.00 75.31 95 GLY A N 1
ATOM 742 C CA . GLY A 1 95 ? -13.317 4.351 27.319 1.00 75.31 95 GLY A CA 1
ATOM 743 C C . GLY A 1 95 ? -14.578 4.223 26.459 1.00 75.31 95 GLY A C 1
ATOM 744 O O . GLY A 1 95 ? -15.575 4.922 26.661 1.00 75.31 95 GLY A O 1
ATOM 745 N N . LEU A 1 96 ? -14.510 3.381 25.427 1.00 75.56 96 LEU A N 1
ATOM 746 C CA . LEU A 1 96 ? -15.662 3.067 24.579 1.00 75.56 96 LEU A CA 1
ATOM 747 C C . LEU A 1 96 ? -16.659 2.225 25.394 1.00 75.56 96 LEU A C 1
ATOM 749 O O . LEU A 1 96 ? -16.261 1.251 26.027 1.00 75.56 96 LEU A O 1
ATOM 753 N N . LYS A 1 97 ? -17.942 2.613 25.410 1.00 81.75 97 LYS A N 1
ATOM 754 C CA . LYS A 1 97 ? -18.984 1.964 26.235 1.00 81.75 97 LYS A CA 1
ATOM 755 C C . LYS A 1 97 ? -18.626 1.863 27.731 1.00 81.75 97 LYS A C 1
ATOM 757 O O . LYS A 1 97 ? -18.925 0.882 28.408 1.00 81.75 97 LYS A O 1
ATOM 762 N N . ALA A 1 98 ? -17.998 2.902 28.282 1.00 81.19 98 ALA A N 1
ATOM 763 C CA . ALA A 1 98 ? -17.585 2.908 29.686 1.00 81.19 98 ALA A CA 1
ATOM 764 C C . ALA A 1 98 ? -18.764 2.762 30.680 1.00 81.19 98 ALA A C 1
ATOM 766 O O . ALA A 1 98 ? -18.587 2.189 31.750 1.00 81.19 98 ALA A O 1
ATOM 767 N N . LEU A 1 99 ? -19.961 3.217 30.292 1.00 83.62 99 LEU A N 1
ATOM 768 C CA . LEU A 1 99 ? -21.199 3.159 31.085 1.00 83.62 99 LEU A CA 1
ATOM 769 C C . LEU A 1 99 ? -22.061 1.907 30.833 1.00 83.62 99 LEU A C 1
ATOM 771 O O . LEU A 1 99 ? -23.068 1.729 31.507 1.00 83.62 99 LEU A O 1
ATOM 775 N N . ASP A 1 100 ? -21.696 1.061 29.867 1.00 87.31 100 ASP A N 1
ATOM 776 C CA . ASP A 1 100 ? -22.493 -0.089 29.420 1.00 87.31 100 ASP A CA 1
ATOM 777 C C . ASP A 1 100 ? -21.627 -1.357 29.444 1.00 87.31 100 ASP A C 1
ATOM 779 O O . ASP A 1 100 ? -20.900 -1.663 28.496 1.00 87.31 100 ASP A O 1
ATOM 783 N N . ALA A 1 101 ? -21.652 -2.064 30.578 1.00 85.06 101 ALA A N 1
ATOM 784 C CA . ALA A 1 101 ? -20.826 -3.249 30.801 1.00 85.06 101 ALA A CA 1
ATOM 785 C C . ALA A 1 101 ? -21.205 -4.410 29.868 1.00 85.06 101 ALA A C 1
ATOM 787 O O . ALA A 1 101 ? -20.315 -5.067 29.324 1.00 85.06 101 ALA A O 1
ATOM 788 N N . GLN A 1 102 ? -22.503 -4.626 29.633 1.00 88.81 102 GLN A N 1
ATOM 789 C CA . GLN A 1 102 ? -22.980 -5.667 28.725 1.00 88.81 102 GLN A CA 1
ATOM 790 C C . GLN A 1 102 ? -22.554 -5.360 27.289 1.00 88.81 102 GLN A C 1
ATOM 792 O O . GLN A 1 102 ? -21.911 -6.185 26.641 1.00 88.81 102 GLN A O 1
ATOM 797 N N . GLY A 1 103 ? -22.816 -4.143 26.808 1.00 84.31 103 GLY A N 1
ATOM 798 C CA . GLY A 1 103 ? -22.433 -3.762 25.456 1.00 84.31 103 GLY A CA 1
ATOM 799 C C . GLY A 1 103 ? -20.920 -3.739 25.241 1.00 84.31 103 GLY A C 1
ATOM 800 O O . GLY A 1 103 ? -20.483 -3.899 24.098 1.00 84.31 103 GLY A O 1
ATOM 801 N N . ARG A 1 104 ? -20.120 -3.551 26.301 1.00 85.94 104 ARG A N 1
ATOM 802 C CA . ARG A 1 104 ? -18.659 -3.722 26.267 1.00 85.94 104 ARG A CA 1
ATOM 803 C C . ARG A 1 104 ? -18.272 -5.186 26.069 1.00 85.94 104 ARG A C 1
ATOM 805 O O . ARG A 1 104 ? -17.437 -5.456 25.213 1.00 85.94 104 ARG A O 1
ATOM 812 N N . ALA A 1 105 ? -18.872 -6.111 26.819 1.00 87.25 105 ALA A N 1
ATOM 813 C CA . ALA A 1 105 ? -18.611 -7.545 26.684 1.00 87.25 105 ALA A CA 1
ATOM 814 C C . ALA A 1 105 ? -19.013 -8.073 25.294 1.00 87.25 105 ALA A C 1
ATOM 816 O O . ALA A 1 105 ? -18.247 -8.799 24.665 1.00 87.25 105 ALA A O 1
ATOM 817 N N . GLU A 1 106 ? -20.161 -7.640 24.768 1.00 91.12 106 GLU A N 1
ATOM 818 C CA . GLU A 1 106 ? -20.602 -7.992 23.412 1.00 91.12 106 GLU A CA 1
ATOM 819 C C . GLU A 1 106 ? -19.644 -7.466 22.334 1.00 91.12 106 GLU A C 1
ATOM 821 O O . GLU A 1 106 ? -19.285 -8.197 21.411 1.00 91.12 106 GLU A O 1
ATOM 826 N N . ALA A 1 107 ? -19.201 -6.208 22.445 1.00 83.12 107 ALA A N 1
ATOM 827 C CA . ALA A 1 107 ? -18.227 -5.635 21.515 1.00 83.12 107 ALA A CA 1
ATOM 828 C C . ALA A 1 107 ? -16.882 -6.371 21.589 1.00 83.12 107 ALA A C 1
ATOM 830 O O . ALA A 1 107 ? -16.273 -6.648 20.559 1.00 83.12 107 ALA A O 1
ATOM 831 N N . GLN A 1 108 ? -16.449 -6.732 22.798 1.00 89.75 108 GLN A N 1
ATOM 832 C CA . GLN A 1 108 ? -15.237 -7.509 23.022 1.00 89.75 108 GLN A CA 1
ATOM 833 C C . GLN A 1 108 ? -15.307 -8.872 22.318 1.00 89.75 108 GLN A C 1
ATOM 835 O O . GLN A 1 108 ? -14.411 -9.194 21.543 1.00 89.75 108 GLN A O 1
ATOM 840 N N . ALA A 1 109 ? -16.402 -9.617 22.496 1.00 90.06 109 ALA A N 1
ATOM 841 C CA . ALA A 1 109 ? -16.606 -10.903 21.829 1.00 90.06 109 ALA A CA 1
ATOM 842 C C . ALA A 1 109 ? -16.613 -10.778 20.293 1.00 90.06 109 ALA A C 1
ATOM 844 O O . ALA A 1 109 ? -16.044 -11.619 19.599 1.00 90.06 109 ALA A O 1
ATOM 845 N N . ARG A 1 110 ? -17.204 -9.706 19.745 1.00 91.38 110 ARG A N 1
ATOM 846 C CA . ARG A 1 110 ? -17.173 -9.436 18.296 1.00 91.38 110 ARG A CA 1
ATOM 847 C C . ARG A 1 110 ? -15.769 -9.109 17.794 1.00 91.38 110 ARG A C 1
ATOM 849 O O . ARG A 1 110 ? -15.402 -9.581 16.724 1.00 91.38 110 ARG A O 1
ATOM 856 N N . CYS A 1 111 ? -14.988 -8.330 18.544 1.00 85.31 111 CYS A N 1
ATOM 857 C CA . CYS A 1 111 ? -13.585 -8.068 18.214 1.00 85.31 111 CYS A CA 1
ATOM 858 C C . CYS A 1 111 ? -12.774 -9.368 18.199 1.00 85.31 111 CYS A C 1
ATOM 860 O O . CYS A 1 111 ? -12.011 -9.592 17.265 1.00 85.31 111 CYS A O 1
ATOM 862 N N . ASP A 1 112 ? -12.965 -10.226 19.205 1.00 89.44 112 ASP A N 1
ATOM 863 C CA . ASP A 1 112 ? -12.259 -11.505 19.303 1.00 89.44 112 ASP A CA 1
ATOM 864 C C . ASP A 1 112 ? -12.619 -12.447 18.143 1.00 89.44 112 ASP A C 1
ATOM 866 O O . ASP A 1 112 ? -11.737 -13.089 17.579 1.00 89.44 112 ASP A O 1
ATOM 870 N N . ALA A 1 113 ? -13.889 -12.477 17.725 1.00 90.62 113 ALA A N 1
ATOM 871 C CA . ALA A 1 113 ? -14.321 -13.241 16.554 1.00 90.62 113 ALA A CA 1
ATOM 872 C C . ALA A 1 113 ? -13.802 -12.663 15.221 1.00 90.62 113 ALA A C 1
ATOM 874 O O . ALA A 1 113 ? -13.546 -13.414 14.281 1.00 90.62 113 ALA A O 1
ATOM 875 N N . ALA A 1 114 ? -13.648 -11.340 15.123 1.00 86.81 114 ALA A N 1
ATOM 876 C CA . ALA A 1 114 ? -13.213 -10.670 13.900 1.00 86.81 114 ALA A CA 1
ATOM 877 C C . ALA A 1 114 ? -11.692 -10.713 13.681 1.00 86.81 114 ALA A C 1
ATOM 879 O O . ALA A 1 114 ? -11.255 -10.675 12.533 1.00 86.81 114 ALA A O 1
ATOM 880 N N . ASP A 1 115 ? -10.888 -10.793 14.744 1.00 87.75 115 ASP A N 1
ATOM 881 C CA . ASP A 1 115 ? -9.421 -10.770 14.659 1.00 87.75 115 ASP A CA 1
ATOM 882 C C . ASP A 1 115 ? -8.824 -11.845 13.721 1.00 87.75 115 ASP A C 1
ATOM 884 O O . ASP A 1 115 ? -8.062 -11.479 12.822 1.00 87.75 115 ASP A O 1
ATOM 888 N N . PRO A 1 116 ? -9.172 -13.147 13.820 1.00 92.88 116 PRO A N 1
ATOM 889 C CA . PRO A 1 116 ? -8.622 -14.149 12.904 1.00 92.88 116 PRO A CA 1
ATOM 890 C C . PRO A 1 116 ? -9.025 -13.895 11.443 1.00 92.88 116 PRO A C 1
ATOM 892 O O . PRO A 1 116 ? -8.177 -13.987 10.557 1.00 92.88 116 PRO A O 1
ATOM 895 N N . LEU A 1 117 ? -10.277 -13.493 11.196 1.00 92.88 117 LEU A N 1
ATOM 896 C CA . LEU A 1 117 ? -10.777 -13.174 9.853 1.00 92.88 117 LEU A CA 1
ATOM 897 C C . LEU A 1 117 ? -10.061 -11.954 9.259 1.00 92.88 117 LEU A C 1
ATOM 899 O O . LEU A 1 117 ? -9.728 -11.931 8.077 1.00 92.88 117 LEU A O 1
ATOM 903 N N . ALA A 1 118 ? -9.794 -10.940 10.084 1.00 86.31 118 ALA A N 1
ATOM 904 C CA . ALA A 1 118 ? -9.051 -9.755 9.681 1.00 86.31 118 ALA A CA 1
ATOM 905 C C . ALA A 1 118 ? -7.609 -10.099 9.288 1.00 86.31 118 ALA A C 1
ATOM 907 O O . ALA A 1 118 ? -7.115 -9.596 8.278 1.00 86.31 118 ALA A O 1
ATOM 908 N N . ARG A 1 119 ? -6.949 -10.980 10.051 1.00 88.19 119 ARG A N 1
ATOM 909 C CA . ARG A 1 119 ? -5.590 -11.453 9.745 1.00 88.19 119 ARG A CA 1
ATOM 910 C C . ARG A 1 119 ? -5.549 -12.277 8.463 1.00 88.19 119 ARG A C 1
ATOM 912 O O . ARG A 1 119 ? -4.657 -12.064 7.648 1.00 88.19 119 ARG A O 1
ATOM 919 N N . GLU A 1 120 ? -6.510 -13.173 8.260 1.00 91.94 120 GLU A N 1
ATOM 920 C CA . GLU A 1 120 ? -6.625 -13.956 7.026 1.00 91.94 120 GLU A CA 1
ATOM 921 C C . GLU A 1 120 ? -6.839 -13.046 5.808 1.00 91.94 120 GLU A C 1
ATOM 923 O O . GLU A 1 120 ? -6.088 -13.116 4.834 1.00 91.94 120 GLU A O 1
ATOM 928 N N . ALA A 1 121 ? -7.787 -12.109 5.896 1.00 87.06 121 ALA A N 1
ATOM 929 C CA . ALA A 1 121 ? -8.042 -11.137 4.837 1.00 87.06 121 ALA A CA 1
ATOM 930 C C . ALA A 1 121 ? -6.819 -10.247 4.547 1.00 87.06 121 ALA A C 1
ATOM 932 O O . ALA A 1 121 ? -6.550 -9.908 3.394 1.00 87.06 121 ALA A O 1
ATOM 933 N N . GLN A 1 122 ? -6.056 -9.871 5.576 1.00 85.69 122 GLN A N 1
ATOM 934 C CA . GLN A 1 122 ? -4.814 -9.118 5.415 1.00 85.69 122 GLN A CA 1
ATOM 935 C C . GLN A 1 122 ? -3.734 -9.938 4.708 1.00 85.69 122 GLN A C 1
ATOM 937 O O . GLN A 1 122 ? -3.082 -9.414 3.805 1.00 85.69 122 GLN A O 1
ATOM 942 N N . GLN A 1 123 ? -3.556 -11.208 5.076 1.00 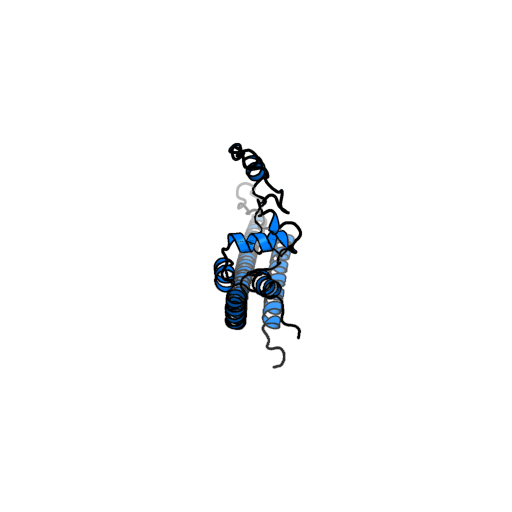90.00 123 GLN A N 1
ATOM 943 C CA . GLN A 1 123 ? -2.611 -12.100 4.403 1.00 90.00 123 GLN A CA 1
ATOM 944 C C . GLN A 1 123 ? -2.971 -12.269 2.927 1.00 90.00 123 GLN A C 1
ATOM 946 O O . GLN A 1 123 ? -2.097 -12.162 2.069 1.00 90.00 123 GLN A O 1
ATOM 951 N N . GLU A 1 124 ? -4.252 -12.457 2.616 1.00 91.06 124 GLU A N 1
ATOM 952 C CA . GLU A 1 124 ? -4.708 -12.574 1.233 1.00 91.06 124 GLU A CA 1
ATOM 953 C C . GLU A 1 124 ? -4.490 -11.274 0.448 1.00 91.06 124 GLU A C 1
ATOM 955 O O . GLU A 1 124 ? -3.925 -11.288 -0.646 1.00 91.06 124 GLU A O 1
ATOM 960 N N . ALA A 1 125 ? -4.819 -10.121 1.037 1.00 83.12 125 ALA A N 1
ATOM 961 C CA . ALA A 1 125 ? -4.542 -8.823 0.427 1.00 83.12 125 ALA A CA 1
ATOM 962 C C . ALA A 1 125 ? -3.039 -8.606 0.168 1.00 83.12 125 ALA A C 1
ATOM 964 O O . ALA A 1 125 ? -2.666 -8.052 -0.868 1.00 83.12 125 ALA A O 1
ATOM 965 N N . MET A 1 126 ? -2.166 -9.059 1.075 1.00 85.19 126 MET A N 1
ATOM 966 C CA . MET A 1 126 ? -0.715 -9.012 0.879 1.00 85.19 126 MET A CA 1
ATOM 967 C C . MET A 1 126 ? -0.266 -9.905 -0.282 1.00 85.19 126 MET A C 1
ATOM 969 O O . MET A 1 126 ? 0.545 -9.451 -1.089 1.00 85.19 126 MET A O 1
ATOM 973 N N . ARG A 1 127 ? -0.817 -11.120 -0.424 1.00 87.06 127 ARG A N 1
ATOM 974 C CA . ARG A 1 127 ? -0.518 -12.010 -1.561 1.00 87.06 127 ARG A CA 1
ATOM 975 C C . ARG A 1 127 ? -0.921 -11.382 -2.891 1.00 87.06 127 ARG A C 1
ATOM 977 O O . ARG A 1 127 ? -0.117 -11.360 -3.822 1.00 87.06 127 ARG A O 1
ATOM 984 N N . VAL A 1 128 ? -2.125 -10.813 -2.970 1.00 87.94 128 VAL A N 1
ATOM 985 C CA . VAL A 1 128 ? -2.602 -10.101 -4.169 1.00 87.94 128 VAL A CA 1
ATOM 986 C C . VAL A 1 128 ? -1.693 -8.910 -4.483 1.00 87.94 128 VAL A C 1
ATOM 988 O O . VAL A 1 128 ? -1.239 -8.757 -5.616 1.00 87.94 128 VAL A O 1
ATOM 991 N N . HIS A 1 129 ? -1.344 -8.104 -3.477 1.00 81.50 129 HIS A N 1
ATOM 992 C CA . HIS A 1 129 ? -0.448 -6.963 -3.660 1.00 81.50 129 HIS A CA 1
ATOM 993 C C . HIS A 1 129 ? 0.944 -7.375 -4.164 1.00 81.50 129 HIS A C 1
ATOM 995 O O . HIS A 1 129 ? 1.506 -6.713 -5.042 1.00 81.50 129 HIS A O 1
ATOM 1001 N N . GLN A 1 130 ? 1.500 -8.467 -3.633 1.00 83.88 130 GLN A N 1
ATOM 1002 C CA . GLN A 1 130 ? 2.775 -9.029 -4.080 1.00 83.88 130 GLN A CA 1
ATOM 1003 C C . GLN A 1 130 ? 2.689 -9.533 -5.525 1.00 83.88 130 GLN A C 1
ATOM 1005 O O . GLN A 1 130 ? 3.567 -9.220 -6.330 1.00 83.88 130 GLN A O 1
ATOM 1010 N N . ALA A 1 131 ? 1.616 -10.239 -5.892 1.00 84.81 131 ALA A N 1
ATOM 1011 C CA . ALA A 1 131 ? 1.388 -10.687 -7.264 1.00 84.81 131 ALA A CA 1
ATOM 1012 C C . ALA A 1 131 ? 1.295 -9.503 -8.250 1.00 84.81 131 ALA A C 1
ATOM 1014 O O . ALA A 1 131 ? 1.951 -9.506 -9.296 1.00 84.81 131 ALA A O 1
ATOM 1015 N N . ASP A 1 132 ? 0.571 -8.441 -7.887 1.00 83.25 132 ASP A N 1
ATOM 1016 C CA . ASP A 1 132 ? 0.469 -7.215 -8.688 1.00 83.25 132 ASP A CA 1
ATOM 1017 C C . ASP A 1 132 ? 1.808 -6.476 -8.810 1.00 83.25 132 ASP A C 1
ATOM 1019 O O . ASP A 1 132 ? 2.147 -5.931 -9.867 1.00 83.25 132 ASP A O 1
ATOM 1023 N N . ALA A 1 133 ? 2.595 -6.427 -7.731 1.00 79.00 133 ALA A N 1
ATOM 1024 C CA . ALA A 1 133 ? 3.945 -5.875 -7.760 1.00 79.00 133 ALA A CA 1
ATOM 1025 C C . ALA A 1 133 ? 4.847 -6.658 -8.730 1.00 79.00 133 ALA A C 1
ATOM 1027 O O . ALA A 1 133 ? 5.505 -6.037 -9.570 1.00 79.00 133 ALA A O 1
ATOM 1028 N N . ARG A 1 134 ? 4.799 -8.000 -8.705 1.00 83.50 134 ARG A N 1
ATOM 1029 C CA . ARG A 1 134 ? 5.526 -8.862 -9.656 1.00 83.50 134 ARG A CA 1
ATOM 1030 C C . ARG A 1 134 ? 5.115 -8.599 -11.097 1.00 83.50 134 ARG A C 1
ATOM 1032 O O . ARG A 1 134 ? 5.979 -8.413 -11.949 1.00 83.50 134 ARG A O 1
ATOM 1039 N N . LEU A 1 135 ? 3.814 -8.540 -11.382 1.00 87.75 135 LEU A N 1
ATOM 1040 C CA . LEU A 1 135 ? 3.325 -8.283 -12.738 1.00 87.75 135 LEU A CA 1
ATOM 1041 C C . LEU A 1 135 ? 3.801 -6.920 -13.264 1.00 87.75 135 LEU A C 1
ATOM 1043 O O . LEU A 1 135 ? 4.195 -6.799 -14.425 1.00 87.75 135 LEU A O 1
ATOM 1047 N N . ARG A 1 136 ? 3.801 -5.888 -12.411 1.00 81.31 136 ARG A N 1
ATOM 1048 C CA . ARG A 1 136 ? 4.331 -4.562 -12.766 1.00 81.31 136 ARG A CA 1
ATOM 1049 C C . ARG A 1 136 ? 5.832 -4.595 -13.045 1.00 81.31 136 ARG A C 1
ATOM 1051 O O . ARG A 1 136 ? 6.258 -3.988 -14.026 1.00 81.31 136 ARG A O 1
ATOM 1058 N N . ALA A 1 137 ? 6.606 -5.318 -12.240 1.00 80.00 137 ALA A N 1
ATOM 1059 C CA . ALA A 1 137 ? 8.040 -5.478 -12.455 1.00 80.00 137 ALA A CA 1
ATOM 1060 C C . ALA A 1 137 ? 8.350 -6.216 -13.766 1.00 80.00 137 ALA A C 1
ATOM 1062 O O . ALA A 1 137 ? 9.144 -5.728 -14.568 1.00 80.00 137 ALA A O 1
ATOM 1063 N N . TRP A 1 138 ? 7.647 -7.315 -14.053 1.00 85.12 138 TRP A N 1
ATOM 1064 C CA . TRP A 1 138 ? 7.775 -8.033 -15.325 1.00 85.12 138 TRP A CA 1
ATOM 1065 C C . TRP A 1 138 ? 7.472 -7.146 -16.534 1.00 85.12 138 TRP A C 1
ATOM 1067 O O . TRP A 1 138 ? 8.247 -7.110 -17.488 1.00 85.12 138 TRP A O 1
ATOM 1077 N N . ARG A 1 139 ? 6.390 -6.360 -16.478 1.00 85.75 139 ARG A N 1
ATOM 1078 C CA . ARG A 1 139 ? 6.054 -5.394 -17.538 1.00 85.75 139 ARG A CA 1
ATOM 1079 C C . ARG A 1 139 ? 7.120 -4.309 -17.709 1.00 85.75 139 ARG A C 1
ATOM 1081 O O . ARG A 1 139 ? 7.321 -3.823 -18.822 1.00 85.75 139 ARG A O 1
ATOM 1088 N N . ALA A 1 140 ? 7.794 -3.909 -16.630 1.00 79.56 140 ALA A N 1
ATOM 1089 C CA . ALA A 1 140 ? 8.899 -2.958 -16.699 1.00 79.56 140 ALA A CA 1
ATOM 1090 C C . ALA A 1 140 ? 10.126 -3.568 -17.400 1.00 79.56 140 ALA A C 1
ATOM 1092 O O . ALA A 1 140 ? 10.685 -2.922 -18.287 1.00 79.56 140 ALA A O 1
ATOM 1093 N N . VAL A 1 141 ? 10.485 -4.819 -17.082 1.00 82.50 141 VAL A N 1
ATOM 1094 C CA . VAL A 1 141 ? 11.556 -5.567 -17.770 1.00 82.50 141 VAL A CA 1
ATOM 1095 C C . VAL A 1 141 ? 11.246 -5.736 -19.254 1.00 82.50 141 VAL A C 1
ATOM 1097 O O . VAL A 1 141 ? 12.085 -5.418 -20.094 1.00 82.50 141 VAL A O 1
ATOM 1100 N N . GLU A 1 142 ? 10.032 -6.173 -19.596 1.00 87.50 142 GLU A N 1
ATOM 1101 C CA . GLU A 1 142 ? 9.609 -6.343 -20.990 1.00 87.50 142 GLU A CA 1
ATOM 1102 C C . GLU A 1 142 ? 9.756 -5.032 -21.779 1.00 87.50 142 GLU A C 1
ATOM 1104 O O . GLU A 1 142 ? 10.285 -5.016 -22.893 1.00 87.50 142 GLU A O 1
ATOM 1109 N N . ARG A 1 143 ? 9.341 -3.907 -21.184 1.00 84.00 143 ARG A N 1
ATOM 1110 C CA . ARG A 1 143 ? 9.496 -2.578 -21.786 1.00 84.00 143 ARG A CA 1
ATOM 1111 C C . ARG A 1 143 ? 10.968 -2.194 -21.957 1.00 84.00 143 ARG A C 1
ATOM 1113 O O . ARG A 1 143 ? 11.327 -1.676 -23.010 1.00 84.00 143 ARG A O 1
ATOM 1120 N N . ALA A 1 144 ? 11.814 -2.458 -20.962 1.00 80.88 144 ALA A N 1
ATOM 1121 C CA . ALA A 1 144 ? 13.247 -2.176 -21.042 1.00 80.88 144 ALA A CA 1
ATOM 1122 C C . ALA A 1 144 ? 13.930 -2.992 -22.153 1.00 80.88 144 ALA A C 1
ATOM 1124 O O . ALA A 1 144 ? 14.699 -2.435 -22.936 1.00 80.88 144 ALA A O 1
ATOM 1125 N N . LEU A 1 145 ? 13.593 -4.281 -22.281 1.00 85.38 145 LEU A N 1
ATOM 1126 C CA . LEU A 1 145 ? 14.087 -5.144 -23.357 1.00 85.38 145 LEU A CA 1
ATOM 1127 C C . LEU A 1 145 ? 13.648 -4.645 -24.737 1.00 85.38 145 L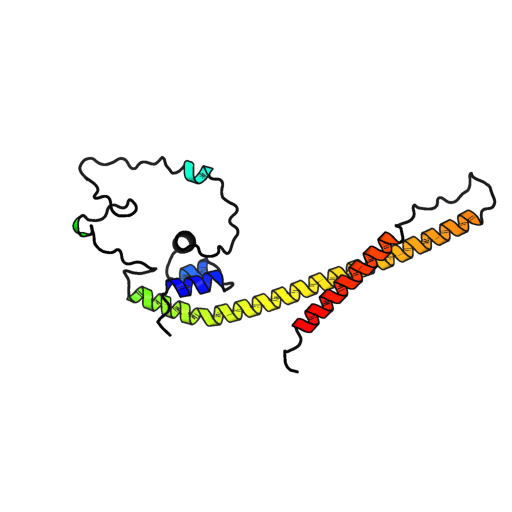EU A C 1
ATOM 1129 O O . LEU A 1 145 ? 14.481 -4.548 -25.635 1.00 85.38 145 LEU A O 1
ATOM 1133 N N . LYS A 1 146 ? 12.371 -4.272 -24.904 1.00 86.88 146 LYS A 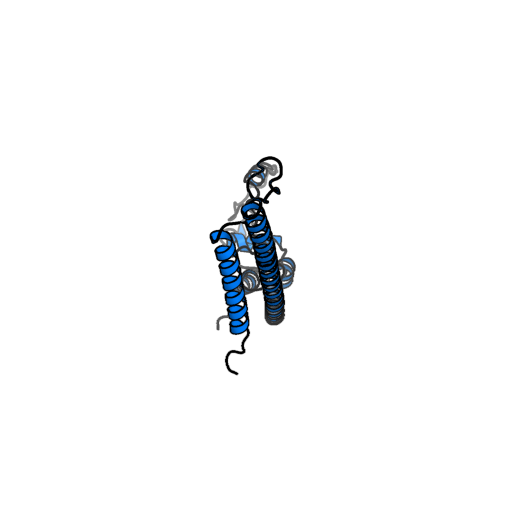N 1
ATOM 1134 C CA . LYS A 1 146 ? 11.870 -3.687 -26.162 1.00 86.88 146 LYS A CA 1
ATOM 1135 C C . LYS A 1 146 ? 12.630 -2.414 -26.533 1.00 86.88 146 LYS A C 1
ATOM 1137 O O . LYS A 1 146 ? 13.077 -2.292 -27.669 1.00 86.88 146 LYS A O 1
ATOM 1142 N N . ASN A 1 147 ? 12.838 -1.514 -25.572 1.00 82.50 147 ASN A N 1
ATOM 1143 C CA . ASN A 1 147 ? 13.588 -0.277 -25.793 1.00 82.50 147 ASN A CA 1
ATOM 1144 C C . ASN A 1 147 ? 15.050 -0.545 -26.184 1.00 82.50 147 ASN A C 1
ATOM 1146 O O . ASN A 1 147 ? 15.577 0.123 -27.068 1.00 82.50 147 ASN A O 1
ATOM 1150 N N . LEU A 1 148 ? 15.703 -1.533 -25.563 1.00 86.12 148 LEU A N 1
ATOM 1151 C CA . LEU A 1 148 ? 17.078 -1.907 -25.898 1.00 86.12 148 LEU A CA 1
ATOM 1152 C C . LEU A 1 148 ? 17.187 -2.510 -27.304 1.00 86.12 148 LEU A C 1
ATOM 1154 O O . LEU A 1 148 ? 18.124 -2.191 -28.036 1.00 86.12 148 LEU A O 1
ATOM 1158 N N . THR A 1 149 ? 16.248 -3.376 -27.686 1.00 89.50 149 THR A N 1
ATOM 1159 C CA . THR A 1 149 ? 16.198 -3.949 -29.037 1.00 89.50 149 THR A CA 1
ATOM 1160 C C . THR A 1 149 ? 15.997 -2.853 -30.077 1.00 89.50 149 THR A C 1
ATOM 1162 O O . THR A 1 149 ? 16.788 -2.766 -31.014 1.00 89.50 149 THR A O 1
ATOM 1165 N N . GLN A 1 150 ? 15.029 -1.957 -29.854 1.00 86.69 150 GLN A N 1
ATOM 1166 C CA . GLN A 1 150 ? 14.778 -0.812 -30.728 1.00 86.69 150 GLN A CA 1
ATOM 1167 C C . GLN A 1 150 ? 16.031 0.062 -30.881 1.00 86.69 150 GLN A C 1
ATOM 1169 O O . GLN A 1 150 ? 16.459 0.332 -31.999 1.00 86.69 150 GLN A O 1
ATOM 1174 N N . PHE A 1 151 ? 16.688 0.411 -29.770 1.00 87.62 151 PHE A N 1
ATOM 1175 C CA . PHE A 1 151 ? 17.932 1.183 -29.789 1.00 87.62 151 PHE A CA 1
ATOM 1176 C C . PHE A 1 151 ? 19.031 0.506 -30.625 1.00 87.62 151 PHE A C 1
ATOM 1178 O O . PHE A 1 151 ? 19.702 1.161 -31.423 1.00 87.62 151 PHE A O 1
ATOM 1185 N N . LYS A 1 152 ? 19.218 -0.814 -30.483 1.00 86.81 152 LYS A N 1
ATOM 1186 C CA . LYS A 1 152 ? 20.217 -1.568 -31.260 1.00 86.81 152 LYS A CA 1
ATOM 1187 C C . LYS A 1 152 ? 19.909 -1.580 -32.752 1.00 86.81 152 LYS A C 1
ATOM 1189 O O . LYS A 1 152 ? 20.839 -1.565 -33.563 1.00 86.81 152 LYS A O 1
ATOM 1194 N N . ASP A 1 153 ? 18.638 -1.649 -33.118 1.00 89.62 153 ASP A N 1
ATOM 1195 C CA . ASP A 1 153 ? 18.213 -1.661 -34.514 1.00 89.62 153 ASP A CA 1
ATOM 1196 C C . ASP A 1 153 ? 18.368 -0.275 -35.142 1.00 89.62 153 ASP A C 1
ATOM 1198 O O . ASP A 1 153 ? 18.979 -0.161 -36.210 1.00 89.62 153 ASP A O 1
ATOM 1202 N N . ASP A 1 154 ? 17.974 0.778 -34.424 1.00 85.88 154 ASP A N 1
ATOM 1203 C CA . ASP A 1 154 ? 18.190 2.166 -34.833 1.00 85.88 154 ASP A CA 1
ATOM 1204 C C . ASP A 1 154 ? 19.688 2.471 -34.983 1.00 85.88 154 ASP A C 1
ATOM 1206 O O . ASP A 1 154 ? 20.117 3.053 -35.982 1.00 85.88 154 ASP A O 1
ATOM 1210 N N . HIS A 1 155 ? 20.521 2.011 -34.044 1.00 87.38 155 HIS A N 1
ATOM 1211 C CA . HIS A 1 155 ? 21.969 2.199 -34.106 1.00 87.38 155 HIS A CA 1
ATOM 1212 C C . HIS A 1 155 ? 22.605 1.425 -35.275 1.00 87.38 155 HIS A C 1
ATOM 1214 O O . HIS A 1 155 ? 23.484 1.942 -35.969 1.00 87.38 155 HIS A O 1
ATOM 1220 N N . ARG A 1 156 ? 22.147 0.196 -35.563 1.00 89.56 156 ARG A N 1
ATOM 1221 C CA . ARG A 1 156 ? 22.597 -0.572 -36.741 1.00 89.56 156 ARG A CA 1
ATOM 1222 C C . ARG A 1 156 ? 22.200 0.108 -38.050 1.00 89.56 156 ARG A C 1
ATOM 1224 O O . ARG A 1 156 ? 23.030 0.181 -38.962 1.00 89.56 156 ARG A O 1
ATOM 1231 N N . ALA A 1 157 ? 20.973 0.619 -38.142 1.00 87.50 157 ALA A N 1
ATOM 1232 C CA . ALA A 1 157 ? 20.496 1.377 -39.295 1.00 87.50 157 ALA A CA 1
ATOM 1233 C C . ALA A 1 157 ? 21.320 2.657 -39.495 1.00 87.50 157 ALA A C 1
ATOM 1235 O O . ALA A 1 157 ? 21.796 2.917 -40.603 1.00 87.50 157 ALA A O 1
ATOM 1236 N N . TRP A 1 158 ? 21.584 3.391 -38.411 1.00 89.81 158 TRP A N 1
ATOM 1237 C CA . TRP A 1 158 ? 22.437 4.575 -38.412 1.00 89.81 158 TRP A CA 1
ATOM 1238 C C . TRP A 1 158 ? 23.863 4.262 -38.896 1.00 89.81 158 TRP A C 1
ATOM 1240 O O . TRP A 1 158 ? 24.327 4.879 -39.852 1.00 89.81 158 TRP A O 1
ATOM 1250 N N . ARG A 1 159 ? 24.530 3.232 -38.350 1.00 88.69 159 ARG A N 1
ATOM 1251 C CA . ARG A 1 159 ? 25.877 2.794 -38.791 1.00 88.69 159 ARG A CA 1
ATOM 1252 C C . ARG A 1 159 ? 25.920 2.365 -40.257 1.00 88.69 159 ARG A C 1
ATOM 1254 O O . ARG A 1 159 ? 26.946 2.507 -40.924 1.00 88.69 159 ARG A O 1
ATOM 1261 N N . LYS A 1 160 ? 24.839 1.770 -40.771 1.00 89.44 160 LYS A N 1
ATOM 1262 C CA . LYS A 1 160 ? 24.723 1.412 -42.192 1.00 89.44 160 LYS A CA 1
ATOM 1263 C C . LYS A 1 160 ? 24.614 2.668 -43.059 1.00 89.44 160 LYS A C 1
ATOM 1265 O O . LYS A 1 160 ? 25.335 2.763 -44.047 1.00 89.44 160 LYS A O 1
ATOM 1270 N N . ALA A 1 161 ? 23.773 3.627 -42.669 1.00 86.38 161 ALA A N 1
ATOM 1271 C CA . ALA A 1 161 ? 23.648 4.911 -43.355 1.00 86.38 161 ALA A CA 1
ATOM 1272 C C . ALA A 1 161 ? 24.966 5.706 -43.331 1.00 86.38 161 ALA A C 1
ATOM 1274 O O . ALA A 1 161 ? 25.369 6.245 -44.356 1.00 86.38 161 ALA A O 1
ATOM 1275 N N . GLU A 1 162 ? 25.674 5.710 -42.197 1.00 86.75 162 GLU A N 1
ATOM 1276 C CA . GLU A 1 162 ? 26.983 6.353 -42.043 1.00 86.75 162 GLU A CA 1
ATOM 1277 C C . GLU A 1 162 ? 28.029 5.761 -43.003 1.00 86.75 162 GLU A C 1
ATOM 1279 O O . GLU A 1 162 ? 28.746 6.506 -43.669 1.00 86.75 162 GLU A O 1
ATOM 1284 N N . ARG A 1 163 ? 28.104 4.425 -43.114 1.00 88.31 163 ARG A N 1
ATOM 1285 C CA . ARG A 1 163 ? 29.012 3.748 -44.060 1.00 88.31 163 ARG A CA 1
ATOM 1286 C C . ARG A 1 163 ? 28.686 4.089 -45.511 1.00 88.31 163 ARG A C 1
ATOM 1288 O O . ARG A 1 163 ? 29.570 4.531 -46.232 1.00 88.31 163 ARG A O 1
ATOM 1295 N N . LEU A 1 164 ? 27.413 3.991 -45.900 1.00 86.94 164 LEU A N 1
ATOM 1296 C CA . LEU A 1 164 ? 26.976 4.357 -47.251 1.00 86.94 164 LEU A CA 1
ATOM 1297 C C . LEU A 1 164 ? 27.294 5.823 -47.582 1.00 86.94 164 LEU A C 1
ATOM 1299 O O . LEU A 1 164 ? 27.692 6.122 -48.701 1.00 86.94 164 LEU A O 1
ATOM 1303 N N . ALA A 1 165 ? 27.165 6.735 -46.615 1.00 85.94 165 ALA A N 1
ATOM 1304 C CA . ALA A 1 165 ? 27.516 8.139 -46.805 1.00 85.94 165 ALA A CA 1
ATOM 1305 C C . ALA A 1 165 ? 29.031 8.372 -46.972 1.00 85.94 165 ALA A C 1
ATOM 1307 O O . ALA A 1 165 ? 29.411 9.309 -47.672 1.00 85.94 165 ALA A O 1
ATOM 1308 N N . LYS A 1 166 ? 29.888 7.546 -46.348 1.00 84.94 166 LYS A N 1
ATOM 1309 C CA . LYS A 1 166 ? 31.354 7.598 -46.516 1.00 84.94 166 LYS A CA 1
ATOM 1310 C C . LYS A 1 166 ? 31.798 7.053 -47.872 1.00 84.94 166 LYS A C 1
ATOM 1312 O O . LYS A 1 166 ? 32.676 7.645 -48.489 1.00 84.94 166 LYS A O 1
ATOM 1317 N N . ASP A 1 167 ? 31.168 5.977 -48.336 1.00 85.75 167 ASP A N 1
ATOM 1318 C CA . ASP A 1 167 ? 31.496 5.338 -49.618 1.00 85.75 167 ASP A CA 1
ATOM 1319 C C . ASP A 1 167 ? 31.043 6.180 -50.831 1.00 85.75 167 ASP A C 1
ATOM 1321 O O . ASP A 1 167 ? 31.548 6.022 -51.942 1.00 85.75 167 ASP A O 1
ATOM 1325 N N . TRP A 1 168 ? 30.112 7.118 -50.630 1.00 78.69 168 TRP A N 1
ATOM 1326 C CA . TRP A 1 168 ? 29.668 8.071 -51.649 1.00 78.69 168 TRP A CA 1
ATOM 1327 C C . TRP A 1 168 ? 30.723 9.169 -51.888 1.00 78.69 168 TRP A C 1
ATOM 1329 O O . TRP A 1 168 ? 30.724 10.225 -51.250 1.00 78.69 168 TRP A O 1
ATOM 1339 N N . GLY A 1 169 ? 31.630 8.900 -52.831 1.00 67.62 169 GLY A N 1
ATOM 1340 C CA . GLY A 1 169 ? 32.782 9.721 -53.220 1.00 67.62 169 GLY A CA 1
ATOM 1341 C C . GLY A 1 169 ? 32.483 11.100 -53.829 1.00 67.62 169 GLY A C 1
ATOM 1342 O O . GLY A 1 169 ? 32.812 11.352 -54.982 1.00 67.62 169 GLY A O 1
ATOM 1343 N N . GLY A 1 170 ? 31.955 12.031 -53.033 1.00 62.81 170 GLY A N 1
ATOM 1344 C CA . GLY A 1 170 ? 32.279 13.454 -53.195 1.00 62.81 170 GLY A CA 1
ATOM 1345 C C . GLY A 1 170 ? 31.248 14.381 -53.842 1.00 62.81 170 GLY A C 1
ATOM 1346 O O . GLY A 1 170 ? 31.550 15.565 -53.919 1.00 62.81 170 GLY A O 1
ATOM 1347 N N . ASP A 1 171 ? 30.049 13.933 -54.239 1.00 74.50 171 ASP A N 1
ATOM 1348 C CA . ASP A 1 171 ? 28.975 14.869 -54.631 1.00 74.50 171 ASP A CA 1
ATOM 1349 C C . ASP A 1 171 ? 28.178 15.326 -53.387 1.00 74.50 171 ASP A C 1
ATOM 1351 O O . ASP A 1 171 ? 27.380 14.549 -52.841 1.00 74.50 171 ASP A O 1
ATOM 1355 N N . PRO A 1 172 ? 28.378 16.564 -52.891 1.00 69.31 172 PRO A N 1
ATOM 1356 C CA . PRO A 1 172 ? 27.721 17.046 -51.679 1.00 69.31 172 PRO A CA 1
ATOM 1357 C C . PRO A 1 172 ? 26.200 17.172 -51.833 1.00 69.31 172 PRO A C 1
ATOM 1359 O O . PRO A 1 172 ? 25.494 17.129 -50.825 1.00 69.31 172 PRO A O 1
ATOM 1362 N N . TRP A 1 173 ? 25.680 17.267 -53.061 1.00 76.06 173 TRP A N 1
ATOM 1363 C CA . TRP A 1 173 ? 24.252 17.474 -53.322 1.00 76.06 173 TRP A CA 1
ATOM 1364 C C . TRP A 1 173 ? 23.430 16.182 -53.329 1.00 76.06 173 TRP A C 1
ATOM 1366 O O . TRP A 1 173 ? 22.202 16.237 -53.290 1.00 76.06 173 TRP A O 1
ATOM 1376 N N . ARG A 1 174 ? 24.083 15.011 -53.342 1.00 73.06 174 ARG A N 1
ATOM 1377 C CA . ARG A 1 174 ? 23.419 13.694 -53.359 1.00 73.06 174 ARG A CA 1
ATOM 1378 C C . ARG A 1 174 ? 23.662 12.850 -52.109 1.00 73.06 174 ARG A C 1
ATOM 1380 O O . ARG A 1 174 ? 23.318 11.669 -52.095 1.00 73.06 174 ARG A O 1
ATOM 1387 N N . ARG A 1 175 ? 24.233 13.424 -51.045 1.00 70.19 175 ARG A N 1
ATOM 1388 C CA . ARG A 1 175 ? 24.471 12.676 -49.804 1.00 70.19 175 ARG A CA 1
ATOM 1389 C C . ARG A 1 175 ? 23.146 12.176 -49.211 1.00 70.19 175 ARG A C 1
ATOM 1391 O O . ARG A 1 175 ? 22.263 12.995 -48.945 1.00 70.19 175 ARG A O 1
ATOM 1398 N N . PRO A 1 176 ? 22.994 10.863 -48.957 1.00 74.06 176 PRO A N 1
ATOM 1399 C CA . PRO A 1 176 ? 21.825 10.359 -48.255 1.00 74.06 176 PRO A CA 1
ATOM 1400 C C . PRO A 1 176 ? 21.741 11.017 -46.875 1.00 74.06 176 PRO A C 1
ATOM 1402 O O . PRO A 1 176 ? 22.737 11.122 -46.155 1.00 74.06 176 PRO A O 1
ATOM 1405 N N . LYS A 1 177 ? 20.546 11.489 -46.509 1.00 78.88 177 LYS A N 1
ATOM 1406 C CA . LYS A 1 177 ? 20.309 12.130 -45.215 1.00 78.88 177 LYS A CA 1
ATOM 1407 C C . LYS A 1 177 ? 20.487 11.087 -44.110 1.00 78.88 177 LYS A C 1
ATOM 1409 O O . LYS A 1 177 ? 19.632 10.223 -43.931 1.00 78.88 177 LYS A O 1
ATOM 1414 N N . VAL A 1 178 ? 21.602 11.159 -43.385 1.00 77.19 178 VAL A N 1
ATOM 1415 C CA . VAL A 1 178 ? 21.844 10.303 -42.219 1.00 77.19 178 VAL A CA 1
ATOM 1416 C C . VAL A 1 178 ? 20.932 10.796 -41.088 1.00 77.19 178 VAL A C 1
ATOM 1418 O O . VAL A 1 178 ? 20.962 11.990 -40.776 1.00 77.19 178 VAL A O 1
ATOM 1421 N N . PRO A 1 179 ? 20.083 9.937 -40.495 1.00 78.81 179 PRO A N 1
ATOM 1422 C CA . PRO A 1 179 ? 19.282 10.330 -39.342 1.00 78.81 179 PRO A CA 1
ATOM 1423 C C . PRO A 1 179 ? 20.195 10.731 -38.169 1.00 78.81 179 PRO A C 1
ATOM 1425 O O . PRO A 1 179 ? 21.342 10.277 -38.103 1.00 78.81 179 PRO A O 1
ATOM 1428 N N . PRO A 1 180 ? 19.725 11.581 -37.238 1.00 79.00 180 PRO A N 1
ATOM 1429 C CA . PRO A 1 180 ? 20.478 11.864 -36.021 1.00 79.00 180 PRO A CA 1
ATOM 1430 C C . PRO A 1 180 ? 20.783 10.553 -35.283 1.00 79.00 180 PRO A C 1
ATOM 1432 O O . PRO A 1 180 ? 19.969 9.629 -35.303 1.00 79.00 180 PRO A O 1
ATOM 1435 N N . CYS A 1 181 ? 21.966 10.460 -34.667 1.00 79.06 181 CYS A N 1
ATOM 1436 C CA . CYS A 1 181 ? 22.336 9.280 -33.888 1.00 79.06 181 CYS A CA 1
ATOM 1437 C C . CYS A 1 181 ? 21.268 9.053 -32.797 1.00 79.06 181 CYS A C 1
ATOM 1439 O O . CYS A 1 181 ? 20.976 9.999 -32.062 1.00 79.06 181 CYS A O 1
ATOM 1441 N N . PRO A 1 182 ? 20.669 7.850 -32.685 1.00 74.19 182 PRO A N 1
ATOM 1442 C CA . PRO A 1 182 ? 19.534 7.583 -31.789 1.00 74.19 182 PRO A CA 1
ATOM 1443 C C . PRO A 1 182 ? 19.874 7.655 -30.286 1.00 74.19 182 PRO A C 1
ATOM 1445 O O . PRO A 1 182 ? 19.004 7.466 -29.440 1.00 74.19 182 PRO A O 1
ATOM 1448 N N . GLY A 1 183 ? 21.127 7.941 -29.948 1.00 73.12 183 GLY A N 1
ATOM 1449 C CA . GLY A 1 183 ? 21.644 8.116 -28.598 1.00 73.12 183 GLY A CA 1
ATOM 1450 C C . GLY A 1 183 ? 23.123 7.742 -28.568 1.00 73.12 183 GLY A C 1
ATOM 1451 O O . GLY A 1 183 ? 23.616 7.040 -29.448 1.00 73.12 183 GLY A O 1
ATOM 1452 N N . ASP A 1 184 ? 23.844 8.245 -27.578 1.00 79.50 184 ASP A N 1
ATOM 1453 C CA . ASP A 1 184 ? 25.240 7.896 -27.326 1.00 79.50 184 ASP A CA 1
ATOM 1454 C C . ASP A 1 184 ? 25.363 6.589 -26.513 1.00 79.50 184 ASP A C 1
ATOM 1456 O O . ASP A 1 184 ? 24.372 5.987 -26.086 1.00 79.50 184 ASP A O 1
ATOM 1460 N N . GLU A 1 185 ? 26.600 6.155 -26.251 1.00 78.69 185 GLU A N 1
ATOM 1461 C CA . GLU A 1 185 ? 26.892 5.020 -25.361 1.00 78.69 185 GLU A CA 1
ATOM 1462 C C . GLU A 1 185 ? 26.259 5.184 -23.965 1.00 78.69 185 GLU A C 1
ATOM 1464 O O . GLU A 1 185 ? 25.944 4.192 -23.303 1.00 78.69 185 GLU A O 1
ATOM 1469 N N . THR A 1 186 ? 26.012 6.423 -23.524 1.00 77.81 186 THR A N 1
ATOM 1470 C CA . THR A 1 186 ? 25.329 6.735 -22.261 1.00 77.81 186 THR A CA 1
ATOM 1471 C C . THR A 1 186 ? 23.889 6.227 -22.261 1.00 77.81 186 THR A C 1
ATOM 1473 O O . THR A 1 186 ? 23.437 5.669 -21.260 1.00 77.81 186 THR A O 1
ATOM 1476 N N . THR A 1 187 ? 23.182 6.348 -23.387 1.00 80.25 187 THR A N 1
ATOM 1477 C CA . THR A 1 187 ? 21.803 5.857 -23.538 1.00 80.25 187 THR A CA 1
ATOM 1478 C C . THR A 1 187 ? 21.753 4.329 -23.497 1.00 80.25 187 THR A C 1
ATOM 1480 O O . THR A 1 187 ? 20.939 3.752 -22.772 1.00 80.25 187 THR A O 1
ATOM 1483 N N . GLU A 1 188 ? 22.671 3.653 -24.194 1.00 82.31 188 GLU A N 1
ATOM 1484 C CA . GLU A 1 188 ? 22.773 2.191 -24.130 1.00 82.31 188 GLU A CA 1
ATOM 1485 C C . GLU A 1 188 ? 23.123 1.713 -22.715 1.00 82.31 188 GLU A C 1
ATOM 1487 O O . GLU A 1 188 ? 22.510 0.775 -22.196 1.00 82.31 188 GLU A O 1
ATOM 1492 N N . ARG A 1 189 ? 24.082 2.379 -22.062 1.00 83.12 189 ARG A N 1
ATOM 1493 C CA . ARG A 1 189 ? 24.480 2.081 -20.684 1.00 83.12 189 ARG A CA 1
ATOM 1494 C C . ARG A 1 189 ? 23.314 2.268 -19.718 1.00 83.12 189 ARG A C 1
ATOM 1496 O O . ARG A 1 189 ? 23.107 1.404 -18.870 1.00 83.12 189 ARG A O 1
ATOM 1503 N N . ALA A 1 190 ? 22.529 3.334 -19.862 1.00 79.88 190 ALA A N 1
ATOM 1504 C CA . ALA A 1 190 ? 21.343 3.574 -19.044 1.00 79.88 190 ALA A CA 1
ATOM 1505 C C . ALA A 1 190 ? 20.284 2.475 -19.234 1.00 79.88 190 ALA A C 1
ATOM 1507 O O . ALA A 1 190 ? 19.750 1.969 -18.249 1.00 79.88 190 ALA A O 1
ATOM 1508 N N . LEU A 1 191 ? 20.030 2.043 -20.475 1.00 82.06 191 LEU A N 1
ATOM 1509 C CA . LEU A 1 191 ? 19.100 0.943 -20.761 1.00 82.06 191 LEU A CA 1
ATOM 1510 C C . LEU A 1 191 ? 19.579 -0.389 -20.169 1.00 82.06 191 LEU A C 1
ATOM 1512 O O . LEU A 1 191 ? 18.783 -1.124 -19.586 1.00 82.06 191 LEU A O 1
ATOM 1516 N N . ARG A 1 192 ? 20.880 -0.689 -20.262 1.00 84.31 192 ARG A N 1
ATOM 1517 C CA . ARG A 1 192 ? 21.471 -1.891 -19.652 1.00 84.31 192 ARG A CA 1
ATOM 1518 C C . ARG A 1 192 ? 21.404 -1.856 -18.125 1.00 84.31 192 ARG A C 1
ATOM 1520 O O . ARG A 1 192 ? 21.069 -2.869 -17.524 1.00 84.31 192 ARG A O 1
ATOM 1527 N N . LEU A 1 193 ? 21.675 -0.706 -17.503 1.00 83.38 193 LEU A N 1
ATOM 1528 C CA . LEU A 1 193 ? 21.552 -0.533 -16.051 1.00 83.38 193 LEU A CA 1
ATOM 1529 C C . LEU A 1 193 ? 20.100 -0.671 -15.584 1.00 83.38 193 LEU A C 1
ATOM 1531 O O . LEU A 1 193 ? 19.848 -1.330 -14.581 1.00 83.38 193 LEU A O 1
ATOM 1535 N N . ALA A 1 194 ? 19.144 -0.106 -16.326 1.00 80.69 194 ALA A N 1
ATOM 1536 C CA . ALA A 1 194 ? 17.723 -0.263 -16.029 1.00 80.69 194 ALA A CA 1
ATOM 1537 C C . ALA A 1 194 ? 17.279 -1.731 -16.128 1.00 80.69 194 ALA A C 1
ATOM 1539 O O . ALA A 1 194 ? 16.522 -2.202 -15.282 1.00 80.69 194 ALA A O 1
ATOM 1540 N N . LEU A 1 195 ? 17.778 -2.465 -17.128 1.00 84.38 195 LEU A N 1
ATOM 1541 C CA . LEU A 1 195 ? 17.521 -3.895 -17.271 1.00 84.38 195 LEU A CA 1
ATOM 1542 C C . LEU A 1 195 ? 18.128 -4.705 -16.116 1.00 84.38 195 LEU A C 1
ATOM 1544 O O . LEU A 1 195 ? 17.434 -5.544 -15.549 1.00 84.38 195 LEU A O 1
ATOM 1548 N N . ALA A 1 196 ? 19.384 -4.433 -15.749 1.00 84.88 196 ALA A N 1
ATOM 1549 C CA . ALA A 1 196 ? 20.053 -5.091 -14.627 1.00 84.88 196 ALA A CA 1
ATOM 1550 C C . ALA A 1 196 ? 19.300 -4.852 -13.310 1.00 84.88 196 ALA A C 1
ATOM 1552 O O . ALA A 1 196 ? 18.917 -5.809 -12.650 1.00 84.88 196 ALA A O 1
ATOM 1553 N N . ALA A 1 197 ? 18.963 -3.597 -12.996 1.00 80.88 197 ALA A N 1
ATOM 1554 C CA . ALA A 1 197 ? 18.220 -3.257 -11.783 1.00 80.88 197 ALA A CA 1
ATOM 1555 C C . ALA A 1 197 ? 16.834 -3.924 -11.726 1.00 80.88 197 ALA A C 1
ATOM 1557 O O . ALA A 1 197 ? 16.383 -4.353 -10.664 1.00 80.88 197 ALA A O 1
ATOM 1558 N N . ALA A 1 198 ? 16.147 -4.028 -12.867 1.00 78.69 198 ALA A N 1
ATOM 1559 C CA . ALA A 1 198 ? 14.859 -4.703 -12.936 1.00 78.69 198 ALA A CA 1
ATOM 1560 C C . ALA A 1 198 ? 14.992 -6.235 -12.794 1.00 78.69 198 ALA A C 1
ATOM 1562 O O . ALA A 1 198 ? 14.122 -6.861 -12.189 1.00 78.69 198 ALA A O 1
ATOM 1563 N N . SER A 1 199 ? 16.088 -6.824 -13.287 1.00 83.00 199 SER A N 1
ATOM 1564 C CA . SER A 1 199 ? 16.431 -8.237 -13.075 1.00 83.00 199 SER A CA 1
ATOM 1565 C C . SER A 1 199 ? 16.754 -8.526 -11.607 1.00 83.00 199 SER A C 1
ATOM 1567 O O . SER A 1 199 ? 16.153 -9.423 -11.022 1.00 83.00 199 SER A O 1
ATOM 1569 N N . ASP A 1 200 ? 17.614 -7.717 -10.982 1.00 85.62 200 ASP A N 1
ATOM 1570 C CA . ASP A 1 200 ? 17.981 -7.841 -9.564 1.00 85.62 200 ASP A CA 1
ATOM 1571 C C . ASP A 1 200 ? 16.746 -7.752 -8.659 1.00 85.62 200 ASP A C 1
ATOM 1573 O O . ASP A 1 200 ? 16.601 -8.508 -7.697 1.00 85.62 200 ASP A O 1
ATOM 1577 N N . TYR A 1 201 ? 15.817 -6.847 -8.986 1.00 81.94 201 TYR A N 1
ATOM 1578 C CA . TYR A 1 201 ? 14.547 -6.736 -8.278 1.00 81.94 201 TYR A CA 1
ATOM 1579 C C . TYR A 1 201 ? 13.701 -8.010 -8.409 1.00 81.94 201 TYR A C 1
ATOM 1581 O O . TYR A 1 201 ? 13.162 -8.484 -7.411 1.00 81.94 201 TYR A O 1
ATOM 1589 N N . LEU A 1 202 ? 13.587 -8.587 -9.611 1.00 81.50 202 LEU A N 1
ATOM 1590 C CA . LEU A 1 202 ? 12.843 -9.835 -9.811 1.00 81.50 202 LEU A CA 1
ATOM 1591 C C . LEU A 1 202 ? 13.459 -10.997 -9.028 1.00 81.50 202 LEU A C 1
ATOM 1593 O O . LEU A 1 202 ? 12.720 -11.753 -8.400 1.00 81.50 202 LEU A O 1
ATOM 1597 N N . GLU A 1 203 ? 14.786 -11.114 -9.008 1.00 86.69 203 GLU A N 1
ATOM 1598 C CA . GLU A 1 203 ? 15.470 -12.125 -8.198 1.00 86.69 203 GLU A CA 1
ATOM 1599 C C . GLU A 1 203 ? 15.248 -11.917 -6.699 1.00 86.69 203 GLU A C 1
ATOM 1601 O O . GLU A 1 203 ? 15.045 -12.882 -5.963 1.00 86.69 203 GLU A O 1
ATOM 1606 N N . ALA A 1 204 ? 15.279 -10.668 -6.229 1.00 83.06 204 ALA A N 1
ATOM 1607 C CA . ALA A 1 204 ? 15.012 -10.351 -4.831 1.00 83.06 204 ALA A CA 1
ATOM 1608 C C . ALA A 1 204 ? 13.581 -10.740 -4.437 1.00 83.06 204 ALA A C 1
ATOM 1610 O O . ALA A 1 204 ? 13.375 -11.304 -3.362 1.00 83.06 204 ALA A O 1
ATOM 1611 N N . VAL A 1 205 ? 12.606 -10.497 -5.319 1.00 80.38 205 VAL A N 1
ATOM 1612 C CA . VAL A 1 205 ? 11.224 -10.936 -5.102 1.00 80.38 205 VAL A CA 1
ATOM 1613 C C . VAL A 1 205 ? 11.137 -12.464 -5.081 1.00 80.38 205 VAL A C 1
ATOM 1615 O O . VAL A 1 205 ? 10.595 -13.010 -4.129 1.00 80.38 205 VAL A O 1
ATOM 1618 N N . GLN A 1 206 ? 11.750 -13.165 -6.041 1.00 83.88 206 GLN A N 1
ATOM 1619 C CA . GLN A 1 206 ? 11.780 -14.636 -6.052 1.00 83.88 206 GLN A CA 1
ATOM 1620 C C . GLN A 1 206 ? 12.418 -15.227 -4.785 1.00 83.88 206 GLN A C 1
ATOM 1622 O O . GLN A 1 206 ? 11.909 -16.205 -4.245 1.00 83.88 206 GLN A O 1
ATOM 1627 N N . ARG A 1 207 ? 13.504 -14.624 -4.283 1.00 86.94 207 ARG A N 1
ATOM 1628 C CA . ARG A 1 207 ? 14.150 -15.032 -3.026 1.00 86.94 207 ARG A CA 1
ATOM 1629 C C . ARG A 1 207 ? 13.259 -14.800 -1.809 1.00 86.94 207 ARG A C 1
ATOM 1631 O O . ARG A 1 207 ? 13.250 -15.637 -0.915 1.00 86.94 207 ARG A O 1
ATOM 1638 N N . ALA A 1 208 ? 12.515 -13.695 -1.770 1.00 80.62 208 ALA A N 1
ATOM 1639 C CA . ALA A 1 208 ? 11.572 -13.414 -0.687 1.00 80.62 208 ALA A CA 1
ATOM 1640 C C . ALA A 1 208 ? 10.382 -14.390 -0.663 1.00 80.62 208 ALA A C 1
ATOM 1642 O O . ALA A 1 208 ? 9.779 -14.590 0.389 1.00 80.62 208 ALA A O 1
ATOM 1643 N N . ASP A 1 209 ? 10.063 -14.999 -1.806 1.00 76.88 209 ASP A N 1
ATOM 1644 C CA . ASP A 1 209 ? 8.973 -15.965 -1.944 1.00 76.88 209 ASP A CA 1
ATOM 1645 C C . ASP A 1 209 ? 9.393 -17.411 -1.679 1.00 76.88 209 ASP A C 1
ATOM 1647 O O . ASP A 1 209 ? 8.534 -18.284 -1.530 1.00 76.88 209 ASP A O 1
ATOM 1651 N N . ALA A 1 210 ? 10.700 -17.684 -1.652 1.00 83.69 210 ALA A N 1
ATOM 1652 C CA . ALA A 1 210 ? 11.202 -19.008 -1.337 1.00 83.69 210 ALA A CA 1
ATOM 1653 C C . ALA A 1 210 ? 10.758 -19.380 0.093 1.00 83.69 210 ALA A C 1
ATOM 1655 O O . ALA A 1 210 ? 10.957 -18.587 1.020 1.00 83.69 210 ALA A O 1
ATOM 1656 N N . PRO A 1 211 ? 10.140 -20.558 0.302 1.00 80.69 211 PRO A N 1
ATOM 1657 C CA . PRO A 1 211 ? 9.777 -20.999 1.641 1.00 80.69 211 PRO A CA 1
ATOM 1658 C C . PRO A 1 211 ? 11.039 -21.019 2.508 1.00 80.69 211 PRO A C 1
ATOM 1660 O O . PRO A 1 211 ? 12.072 -21.531 2.083 1.00 80.69 211 PRO A O 1
ATOM 1663 N N . ALA A 1 212 ? 10.958 -20.461 3.717 1.00 70.44 212 ALA A N 1
ATOM 1664 C CA . ALA A 1 212 ? 12.098 -20.214 4.609 1.00 70.44 212 ALA A CA 1
ATOM 1665 C C . ALA A 1 212 ? 12.788 -21.485 5.172 1.00 70.44 212 ALA A C 1
ATOM 1667 O O . ALA A 1 212 ? 13.391 -21.434 6.240 1.00 70.44 212 ALA A O 1
ATOM 1668 N N . GLY A 1 213 ? 12.702 -22.630 4.495 1.00 66.25 213 GLY A N 1
ATOM 1669 C CA . GLY A 1 213 ? 13.268 -23.894 4.959 1.00 66.25 213 GLY A CA 1
ATOM 1670 C C . GLY A 1 213 ? 12.938 -25.096 4.076 1.00 66.25 213 GLY A C 1
ATOM 1671 O O . GLY A 1 213 ? 12.599 -26.142 4.623 1.00 66.25 213 GLY A O 1
ATOM 1672 N N . ALA A 1 214 ? 12.982 -24.943 2.749 1.00 50.53 214 ALA A N 1
ATOM 1673 C CA . ALA A 1 214 ? 13.047 -26.092 1.838 1.00 50.53 214 ALA A CA 1
ATOM 1674 C C . ALA A 1 214 ? 14.502 -26.520 1.612 1.00 50.53 214 ALA A C 1
ATOM 1676 O O . ALA A 1 214 ? 15.360 -25.613 1.504 1.00 50.53 214 ALA A O 1
#